Protein AF-A0A1R1PTG3-F1 (afdb_monomer)

Organism: Zancudomyces culisetae (NCBI:txid1213189)

Nearest PDB structures (foldseek):
  7mwb-assembly2_C  TM=1.810E-01  e=6.287E+00  Homo sapiens

Mean predicted aligned error: 8.33 Å

Sequence (318 aa):
MYKASQKVETVSDYIVRYVSSDTGDSSQWNLRDIFDKYKRISMNETIGMLVLRKIKNLDYETGLDMAFEYRWKNMLDKLLKMYVVIDRNTSTVVRKGTLFMDKDEYLDIDIGKLFSQDNESQIMKIDIKTSNSLYIRPLFRMGRASTYLIWAMHTISGGRDIEMLIDICNTKFEFPPEVCDSVGRDIRCIDDRFMICCMLVTARESCRLNSLELLKRVLGLEPNIYFPFQRLESVVDARGVPIDDGLSAFVWEYEYKARSDLLSYTLCAYFSICWDRKKLIEYLEDNYYSSKHMQIFFDISVFHKNESLSRNIFSKSS

pLDDT: mean 81.94, std 12.21, range [36.03, 97.75]

Solvent-accessible surface area (backbone atoms only — not comparable to full-atom values): 17999 Å² total; per-residue (Å²): 139,84,75,100,75,69,53,60,64,60,53,22,51,51,52,48,49,51,34,72,68,49,87,84,63,59,55,67,58,49,47,48,55,51,31,69,75,36,51,77,55,39,61,31,48,70,37,47,52,53,33,54,39,71,36,77,63,35,46,48,62,58,58,48,50,51,22,57,76,46,64,22,60,71,58,38,54,42,53,40,45,20,30,36,33,31,32,65,89,76,72,41,80,77,44,75,46,61,77,44,72,55,98,87,45,63,59,43,63,34,58,70,76,63,71,38,78,91,37,57,85,48,47,83,77,62,47,44,69,45,51,97,53,35,31,35,39,49,50,44,62,39,80,57,46,51,61,54,50,60,51,58,50,76,75,60,75,48,72,72,49,41,50,49,42,52,50,57,69,67,38,51,42,83,70,57,70,95,60,35,89,59,38,78,81,84,43,60,30,66,44,71,65,50,44,52,45,38,52,52,51,38,29,42,45,22,38,75,71,66,35,62,68,53,43,53,54,49,58,65,59,76,68,96,61,78,52,36,48,53,58,56,70,76,35,45,43,94,86,67,44,52,80,50,61,66,61,50,48,51,35,62,76,69,66,41,36,80,48,32,92,51,54,54,54,51,47,40,50,44,39,15,59,76,66,68,31,60,76,51,44,51,49,50,61,77,74,43,75,51,71,70,49,45,50,52,53,38,52,48,25,54,75,69,63,37,59,73,60,32,52,55,50,52,66,74,75,110

Radius of gyration: 22.29 Å; Cα contacts (8 Å, |Δi|>4): 407; chains: 1; bounding box: 59×58×60 Å

Structure (mmCIF, N/CA/C/O backbone):
data_AF-A0A1R1PTG3-F1
#
_entry.id   AF-A0A1R1PTG3-F1
#
loop_
_atom_site.group_PDB
_atom_site.id
_atom_site.type_symbol
_atom_site.label_atom_id
_atom_site.label_alt_id
_atom_site.label_comp_id
_atom_site.label_asym_id
_atom_site.label_entity_id
_atom_site.label_seq_id
_atom_site.pdbx_PDB_ins_code
_atom_site.Cartn_x
_atom_site.Cartn_y
_atom_site.Cartn_z
_atom_site.occupancy
_atom_site.B_iso_or_equiv
_atom_site.auth_seq_id
_atom_site.auth_comp_id
_atom_site.auth_asym_id
_atom_site.auth_atom_id
_atom_site.pdbx_PDB_model_num
ATOM 1 N N . MET A 1 1 ? -17.401 30.386 9.593 1.00 49.03 1 MET A N 1
ATOM 2 C CA . MET A 1 1 ? -16.475 29.913 10.647 1.00 49.03 1 MET A CA 1
ATOM 3 C C . MET A 1 1 ? -15.241 30.803 10.661 1.00 49.03 1 MET A C 1
ATOM 5 O O . MET A 1 1 ? -14.311 30.598 9.893 1.00 49.03 1 MET A O 1
ATOM 9 N N . TYR A 1 2 ? -15.315 31.879 11.445 1.00 36.03 2 TYR A N 1
ATOM 10 C CA . TYR A 1 2 ? -14.300 32.927 11.540 1.00 36.03 2 TYR A CA 1
ATOM 11 C C . TYR A 1 2 ? -13.216 32.520 12.554 1.00 36.03 2 TYR A C 1
ATOM 13 O O . TYR A 1 2 ? -13.539 32.165 13.680 1.00 36.03 2 TYR A O 1
ATOM 21 N N . LYS A 1 3 ? -11.952 32.646 12.127 1.00 40.06 3 LYS A N 1
ATOM 22 C CA . LYS A 1 3 ? -10.684 32.583 12.882 1.00 40.06 3 LYS A CA 1
ATOM 23 C C . LYS A 1 3 ? -10.267 31.248 13.528 1.00 40.06 3 LYS A C 1
ATOM 25 O O . LYS A 1 3 ? -10.854 30.727 14.468 1.00 40.06 3 LYS A O 1
ATOM 30 N N . ALA A 1 4 ? -9.118 30.789 13.039 1.00 40.78 4 ALA A N 1
ATOM 31 C CA . ALA A 1 4 ? -8.286 29.693 13.509 1.00 40.78 4 ALA A CA 1
ATOM 32 C C . ALA A 1 4 ? -7.664 29.949 14.903 1.00 40.78 4 ALA A C 1
ATOM 34 O O . ALA A 1 4 ? -6.450 30.064 15.030 1.00 40.78 4 ALA A O 1
ATOM 35 N N . SER A 1 5 ? -8.489 30.044 15.951 1.00 45.00 5 SER A N 1
ATOM 36 C CA . SER A 1 5 ? -8.024 30.045 17.352 1.00 45.00 5 SER A CA 1
ATOM 37 C C . SER A 1 5 ? -8.868 29.170 18.285 1.00 45.00 5 SER A C 1
ATOM 39 O O . SER A 1 5 ? -8.776 29.301 19.505 1.00 45.00 5 SER A O 1
ATOM 41 N N . GLN A 1 6 ? -9.729 28.308 17.745 1.00 58.19 6 GLN A N 1
ATOM 42 C CA . GLN A 1 6 ? -10.495 27.381 18.572 1.00 58.19 6 GLN A CA 1
ATOM 43 C C . GLN A 1 6 ? -9.585 26.224 18.987 1.00 58.19 6 GLN A C 1
ATOM 45 O O . GLN A 1 6 ? -8.954 25.594 18.138 1.00 58.19 6 GLN A O 1
ATOM 50 N N . LYS A 1 7 ? -9.489 25.980 20.300 1.00 78.38 7 LYS A N 1
ATOM 51 C CA . LYS A 1 7 ? -8.778 24.825 20.861 1.00 78.38 7 LYS A CA 1
ATOM 52 C C . LYS A 1 7 ? -9.262 23.552 20.158 1.00 78.38 7 LYS A C 1
ATOM 54 O O . LYS A 1 7 ? -10.456 23.421 19.889 1.00 78.38 7 LYS A O 1
ATOM 59 N N . VAL A 1 8 ? -8.344 22.624 19.881 1.00 80.25 8 VAL A N 1
ATOM 60 C CA . VAL A 1 8 ? -8.615 21.342 19.194 1.00 80.25 8 VAL A CA 1
ATOM 61 C C . VAL A 1 8 ? -9.816 20.619 19.828 1.00 80.25 8 VAL A C 1
ATOM 63 O O . VAL A 1 8 ? -10.698 20.138 19.122 1.00 80.25 8 VAL A O 1
ATOM 66 N N . GLU A 1 9 ? -9.916 20.658 21.158 1.00 80.94 9 GLU A N 1
ATOM 67 C CA . GLU A 1 9 ? -11.042 20.136 21.941 1.00 80.94 9 GLU A CA 1
ATOM 68 C C . GLU A 1 9 ? -12.383 20.763 21.545 1.00 80.94 9 GLU A C 1
ATOM 70 O O . GLU A 1 9 ? -13.319 20.040 21.223 1.00 80.94 9 GLU A O 1
ATOM 75 N N . THR A 1 10 ? -12.460 22.094 21.473 1.00 82.31 10 THR A N 1
ATOM 76 C CA . THR A 1 10 ? -13.680 22.829 21.105 1.00 82.31 10 THR A CA 1
ATOM 77 C C . THR A 1 10 ? -14.150 22.473 19.699 1.00 82.31 10 THR A C 1
ATOM 79 O O . THR A 1 10 ? -15.347 22.301 19.472 1.00 82.31 10 THR A O 1
ATOM 82 N N . VAL A 1 11 ? -13.212 22.335 18.758 1.00 81.56 11 VAL A N 1
ATOM 83 C CA . VAL A 1 11 ? -13.530 21.914 17.388 1.00 81.56 11 VAL A CA 1
ATOM 84 C C . VAL A 1 11 ? -14.050 20.478 17.386 1.00 81.56 11 VAL A C 1
ATOM 86 O O . VAL A 1 11 ? -15.091 20.212 16.794 1.00 81.56 11 VAL A O 1
ATOM 89 N N . SER A 1 12 ? -13.382 19.565 18.096 1.00 81.38 12 SER A N 1
ATOM 90 C CA . SER A 1 12 ? -13.823 18.169 18.182 1.00 81.38 12 SER A CA 1
ATOM 91 C C . SER A 1 12 ? -15.203 18.021 18.843 1.00 81.38 12 SER A C 1
ATOM 93 O O . SER A 1 12 ? -16.036 17.277 18.337 1.00 81.38 12 SER A O 1
ATOM 95 N N . ASP A 1 13 ? -15.491 18.772 19.914 1.00 83.94 13 ASP A N 1
ATOM 96 C CA . ASP A 1 13 ? -16.790 18.754 20.600 1.00 83.94 13 ASP A CA 1
ATOM 97 C C . ASP A 1 13 ? -17.917 19.252 19.701 1.00 83.94 13 ASP A C 1
ATOM 99 O O . ASP A 1 13 ? -19.011 18.689 19.707 1.00 83.94 13 ASP A O 1
ATOM 103 N N . TYR A 1 14 ? -17.655 20.301 18.920 1.00 83.75 14 TYR A N 1
ATOM 104 C CA . TYR A 1 14 ? -18.618 20.811 17.953 1.00 83.75 14 TYR A CA 1
ATOM 105 C C . TYR A 1 14 ? -18.961 19.753 16.899 1.00 83.75 14 TYR A C 1
ATOM 107 O O . TYR A 1 14 ? -20.139 19.514 16.639 1.00 83.75 14 TYR A O 1
ATOM 115 N N . ILE A 1 15 ? -17.945 19.094 16.333 1.00 83.50 15 ILE A N 1
ATOM 116 C CA . ILE A 1 15 ? -18.131 18.058 15.308 1.00 83.50 15 ILE A CA 1
ATOM 117 C C . ILE A 1 15 ? -18.930 16.884 15.875 1.00 83.50 15 ILE A C 1
ATOM 119 O O . ILE A 1 15 ? -19.925 16.478 15.284 1.00 83.50 15 ILE A O 1
ATOM 123 N N . VAL A 1 16 ? -18.553 16.383 17.054 1.00 82.62 16 VAL A N 1
ATOM 124 C CA . VAL A 1 16 ? -19.242 15.256 17.701 1.00 82.62 16 VAL A CA 1
ATOM 125 C C . VAL A 1 16 ? -20.696 15.600 18.010 1.00 82.62 16 VAL A C 1
ATOM 127 O O . VAL A 1 16 ? -21.583 14.783 17.761 1.00 82.62 16 VAL A O 1
ATOM 130 N N . ARG A 1 17 ? -20.967 16.812 18.515 1.00 82.31 17 ARG A N 1
ATOM 131 C CA . ARG A 1 17 ? -22.340 17.270 18.770 1.00 82.31 17 ARG A CA 1
ATOM 132 C C . ARG A 1 17 ? -23.160 17.340 17.492 1.00 82.31 17 ARG A C 1
ATOM 134 O O . ARG A 1 17 ? -24.277 16.846 17.505 1.00 82.31 17 ARG A O 1
ATOM 141 N N . TYR A 1 18 ? -22.606 17.906 16.420 1.00 80.19 18 TYR A N 1
ATOM 142 C CA . TYR A 1 18 ? -23.285 17.994 15.126 1.00 80.19 18 TYR A CA 1
ATOM 143 C C . TYR A 1 18 ? -23.679 16.605 14.617 1.00 80.19 18 TYR A C 1
ATOM 145 O O . TYR A 1 18 ? -24.846 16.359 14.332 1.00 80.19 18 TYR A O 1
ATOM 153 N N . VAL A 1 19 ? -22.718 15.678 14.606 1.00 78.00 19 VAL A N 1
ATOM 154 C CA . VAL A 1 19 ? -22.912 14.297 14.140 1.00 78.00 19 VAL A CA 1
ATOM 155 C C . VAL A 1 19 ? -23.924 13.542 15.002 1.00 78.00 19 VAL A C 1
ATOM 157 O O . VAL A 1 19 ? -24.677 12.730 14.481 1.00 78.00 19 VAL A O 1
ATOM 160 N N . SER A 1 20 ? -23.962 13.816 16.309 1.00 73.75 20 SER A N 1
ATOM 161 C CA . SER A 1 20 ? -24.910 13.185 17.240 1.00 73.75 20 SER A CA 1
ATOM 162 C C . SER A 1 20 ? -26.309 13.809 17.203 1.00 73.75 20 SER A C 1
ATOM 164 O O . SER A 1 20 ? -27.262 13.188 17.664 1.00 73.75 20 SER A O 1
ATOM 166 N N . SER A 1 21 ? -26.431 15.055 16.735 1.00 67.94 21 SER A N 1
ATOM 167 C CA . SER A 1 21 ? -27.699 15.795 16.682 1.00 67.94 21 SER A CA 1
ATOM 168 C C . SER A 1 21 ? -28.479 15.592 15.387 1.00 67.94 21 SER A C 1
ATOM 170 O O . SER A 1 21 ? -29.654 15.950 15.332 1.00 67.94 21 SER A O 1
ATOM 172 N N . ASP A 1 22 ? -27.834 15.052 14.357 1.00 61.88 22 ASP A N 1
ATOM 173 C CA . ASP A 1 22 ? -28.455 14.814 13.063 1.00 61.88 22 ASP A CA 1
ATOM 174 C C . ASP A 1 22 ? -29.128 13.434 13.044 1.00 61.88 22 ASP A C 1
ATOM 176 O O . ASP A 1 22 ? -28.496 12.406 13.288 1.00 61.88 22 ASP A O 1
ATOM 180 N N . THR A 1 23 ? -30.441 13.425 12.822 1.00 55.72 23 THR A N 1
ATOM 181 C CA . THR A 1 23 ? -31.292 12.228 12.878 1.00 55.72 23 THR A CA 1
ATOM 182 C C . THR A 1 23 ? -31.600 11.641 11.498 1.00 55.72 23 THR A C 1
ATOM 184 O O . THR A 1 23 ? -32.375 10.688 11.423 1.00 55.72 23 THR A O 1
ATOM 187 N N . GLY A 1 24 ? -31.083 12.233 10.413 1.00 50.50 24 GLY A N 1
ATOM 188 C CA . GLY A 1 24 ? -31.421 11.848 9.036 1.00 50.50 24 GLY A CA 1
ATOM 189 C C . GLY A 1 24 ? -30.465 10.832 8.408 1.00 50.50 24 GLY A C 1
ATOM 190 O O . GLY A 1 24 ? -30.918 9.831 7.854 1.00 50.50 24 GLY A O 1
ATOM 191 N N . ASP A 1 25 ? -29.159 11.070 8.535 1.00 57.09 25 ASP A N 1
ATOM 192 C CA . ASP A 1 25 ? -28.103 10.276 7.897 1.00 57.09 25 ASP A CA 1
ATOM 193 C C . ASP A 1 25 ? -27.286 9.461 8.910 1.00 57.09 25 ASP A C 1
ATOM 195 O O . ASP A 1 25 ? -27.243 9.761 10.106 1.00 57.09 25 ASP A O 1
ATOM 199 N N . SER A 1 26 ? -26.608 8.401 8.446 1.00 68.00 26 SER A N 1
ATOM 200 C CA . SER A 1 26 ? -25.694 7.657 9.323 1.00 68.00 26 SER A CA 1
ATOM 201 C C . SER A 1 26 ? -24.588 8.594 9.823 1.00 68.00 26 SER A C 1
ATOM 203 O O . SER A 1 26 ? -24.056 9.387 9.044 1.00 68.00 26 SER A O 1
ATOM 205 N N . SER A 1 27 ? -24.177 8.454 11.084 1.00 68.38 27 SER A N 1
ATOM 206 C CA . SER A 1 27 ? -23.123 9.272 11.708 1.00 68.38 27 SER A CA 1
ATOM 207 C C . SER A 1 27 ? -21.832 9.369 10.879 1.00 68.38 27 SER A C 1
ATOM 209 O O . SER A 1 27 ? -21.128 10.373 10.947 1.00 68.38 27 SER A O 1
ATOM 211 N N . GLN A 1 28 ? -21.545 8.359 10.057 1.00 71.75 28 GLN A N 1
ATOM 212 C CA . GLN A 1 28 ? -20.400 8.297 9.147 1.00 71.75 28 GLN A CA 1
ATOM 213 C C . GLN A 1 28 ? -20.495 9.311 7.997 1.00 71.75 28 GLN A C 1
ATOM 215 O O . GLN A 1 28 ? -19.524 10.011 7.715 1.00 71.75 28 GLN A O 1
ATOM 220 N N . TRP A 1 29 ? -21.668 9.431 7.371 1.00 75.25 29 TRP A N 1
ATOM 221 C CA . TRP A 1 29 ? -21.919 10.395 6.293 1.00 75.25 29 TRP A CA 1
ATOM 222 C C . TRP A 1 29 ? -21.810 11.828 6.816 1.00 75.25 29 TRP A C 1
ATOM 224 O O . TRP A 1 29 ? -21.066 12.631 6.262 1.00 75.25 29 TRP A O 1
ATOM 234 N N . ASN A 1 30 ? -22.412 12.104 7.975 1.00 78.44 30 ASN A N 1
ATOM 235 C CA . ASN A 1 30 ? -22.347 13.423 8.612 1.00 78.44 30 ASN A CA 1
ATOM 236 C C . ASN A 1 30 ? -20.918 13.841 8.986 1.00 78.44 30 ASN A C 1
ATOM 238 O O . ASN A 1 30 ? -20.564 15.022 8.924 1.00 78.44 30 ASN A O 1
ATOM 242 N N . LEU A 1 31 ? -20.079 12.878 9.381 1.00 82.44 31 LEU A N 1
ATOM 243 C CA . LEU A 1 31 ? -18.662 13.121 9.648 1.00 82.44 31 LEU A CA 1
ATOM 244 C C . LEU A 1 31 ? -17.896 13.495 8.383 1.00 82.44 31 LEU A C 1
ATOM 246 O O . LEU A 1 31 ? -17.148 14.476 8.408 1.00 82.44 31 LEU A O 1
ATOM 250 N N . ARG A 1 32 ? -18.084 12.736 7.297 1.00 84.19 32 ARG A N 1
ATOM 251 C CA . ARG A 1 32 ? -17.454 13.032 6.004 1.00 84.19 32 ARG A CA 1
ATOM 252 C C . ARG A 1 32 ? -17.879 14.400 5.490 1.00 84.19 32 ARG A C 1
ATOM 254 O O . ARG A 1 32 ? -17.020 15.224 5.199 1.00 84.19 32 ARG A O 1
ATOM 261 N N . ASP A 1 33 ? -19.172 14.703 5.527 1.00 82.56 33 ASP A N 1
ATOM 262 C CA . ASP A 1 33 ? -19.708 15.993 5.090 1.00 82.56 33 ASP A CA 1
ATOM 263 C C . ASP A 1 33 ? -19.065 17.177 5.826 1.00 82.56 33 ASP A C 1
ATOM 265 O O . ASP A 1 33 ? -18.696 18.187 5.216 1.00 82.56 33 ASP A O 1
ATOM 269 N N . ILE A 1 34 ? -18.877 17.064 7.146 1.00 84.00 34 ILE A N 1
ATOM 270 C CA . ILE A 1 34 ? -18.162 18.082 7.924 1.00 84.00 34 ILE A CA 1
ATOM 271 C C . ILE A 1 34 ? -16.709 18.200 7.478 1.00 84.00 34 ILE A C 1
ATOM 273 O O . ILE A 1 34 ? -16.211 19.318 7.297 1.00 84.00 34 ILE A O 1
ATOM 277 N N . PHE A 1 35 ? -15.998 17.080 7.381 1.00 86.06 35 PHE A N 1
ATOM 278 C CA . PHE A 1 35 ? -14.574 17.102 7.081 1.00 86.06 35 PHE A CA 1
ATOM 279 C C . PHE A 1 35 ? -14.305 17.612 5.661 1.00 86.06 35 PHE A C 1
ATOM 281 O O . PHE A 1 35 ? -13.426 18.463 5.480 1.00 86.06 35 PHE A O 1
ATOM 288 N N . ASP A 1 36 ? -15.141 17.241 4.698 1.00 83.19 36 ASP A N 1
ATOM 289 C CA . ASP A 1 36 ? -15.078 17.707 3.315 1.00 83.19 36 ASP A CA 1
ATOM 290 C C . ASP A 1 36 ? -15.374 19.203 3.205 1.00 83.19 36 ASP A C 1
ATOM 292 O O . ASP A 1 36 ? -14.661 19.947 2.514 1.00 83.19 36 ASP A O 1
ATOM 296 N N . LYS A 1 37 ? -16.370 19.684 3.960 1.00 84.31 37 LYS A N 1
ATOM 297 C CA . LYS A 1 37 ? -16.696 21.112 4.054 1.00 84.31 37 LYS A CA 1
ATOM 298 C C . LYS A 1 37 ? -15.571 21.923 4.697 1.00 84.31 37 LYS A C 1
ATOM 300 O O . LYS A 1 37 ? -15.361 23.084 4.335 1.00 84.31 37 LYS A O 1
ATOM 305 N N . TYR A 1 38 ? -14.820 21.332 5.628 1.00 83.25 38 TYR A N 1
ATOM 306 C CA . TYR A 1 38 ? -13.757 22.002 6.377 1.00 83.25 38 TYR A CA 1
ATOM 307 C C . TYR A 1 38 ? -12.395 21.321 6.214 1.00 83.25 38 TYR A C 1
ATOM 309 O O . TYR A 1 38 ? -11.770 20.905 7.191 1.00 83.25 38 TYR A O 1
ATOM 317 N N . LYS A 1 39 ? -11.858 21.332 4.986 1.00 79.88 39 LYS A N 1
ATOM 318 C CA . LYS A 1 39 ? -10.581 20.678 4.635 1.00 79.88 39 LYS A CA 1
ATOM 319 C C . LYS A 1 39 ? -9.421 20.931 5.607 1.00 79.88 39 LYS A C 1
ATOM 321 O O . LYS A 1 39 ? -8.712 20.000 5.969 1.00 79.88 39 LYS A O 1
ATOM 326 N N . ARG A 1 40 ? -9.235 22.166 6.095 1.00 78.00 40 ARG A N 1
ATOM 327 C CA . ARG A 1 40 ? -8.167 22.485 7.074 1.00 78.00 40 ARG A CA 1
ATOM 328 C C . ARG A 1 40 ? -8.304 21.723 8.395 1.00 78.00 40 ARG A C 1
ATOM 330 O O . ARG A 1 40 ? -7.295 21.436 9.025 1.00 78.00 40 ARG A O 1
ATOM 337 N N . ILE A 1 41 ? -9.536 21.449 8.816 1.00 78.56 41 ILE A N 1
ATOM 338 C CA . ILE A 1 41 ? -9.841 20.674 10.020 1.00 78.56 41 ILE A CA 1
ATOM 339 C C . ILE A 1 41 ? -9.630 19.190 9.731 1.00 78.56 41 ILE A C 1
ATOM 341 O O . ILE A 1 41 ? -8.970 18.523 10.517 1.00 78.56 41 ILE A O 1
ATOM 345 N N . SER A 1 42 ? -10.104 18.705 8.578 1.00 79.25 42 SER A N 1
ATO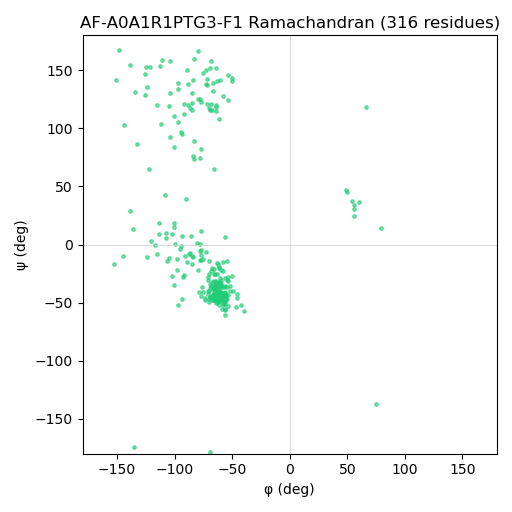M 346 C CA . SER A 1 42 ? -9.900 17.311 8.163 1.00 79.25 42 SER A CA 1
ATOM 347 C C . SER A 1 42 ? -8.421 16.938 8.032 1.00 79.25 42 SER A C 1
ATOM 349 O O . SER A 1 42 ? -8.028 15.850 8.411 1.00 79.25 42 SER A O 1
ATOM 351 N N . MET A 1 43 ? -7.557 17.859 7.596 1.00 81.94 43 MET A N 1
ATOM 352 C CA . MET A 1 43 ? -6.113 17.617 7.486 1.00 81.94 43 MET A CA 1
ATOM 353 C C . MET A 1 43 ? -5.377 17.675 8.835 1.00 81.94 43 MET A C 1
ATOM 355 O O . MET A 1 43 ? -4.170 17.447 8.884 1.00 81.94 43 MET A O 1
ATOM 359 N N . ASN A 1 44 ? -6.065 18.017 9.929 1.00 86.75 44 ASN A N 1
ATOM 360 C CA . ASN A 1 44 ? -5.487 18.021 11.264 1.00 86.75 44 ASN A CA 1
ATOM 361 C C . ASN A 1 44 ? -5.780 16.683 11.950 1.00 86.75 44 ASN A C 1
ATOM 363 O O . ASN A 1 44 ? -6.842 16.491 12.544 1.00 86.75 44 ASN A O 1
ATOM 367 N N . GLU A 1 45 ? -4.803 15.783 11.893 1.00 87.38 45 GLU A N 1
ATOM 368 C CA . GLU A 1 45 ? -4.885 14.451 12.492 1.00 87.38 45 GLU A CA 1
ATOM 369 C C . GLU A 1 45 ? -5.241 14.483 13.986 1.00 87.38 45 GLU A C 1
ATOM 371 O O . GLU A 1 45 ? -6.020 13.652 14.440 1.00 87.38 45 GLU A O 1
ATOM 376 N N . THR A 1 46 ? -4.761 15.465 14.758 1.00 87.25 46 THR A N 1
ATOM 377 C CA . THR A 1 46 ? -5.122 15.594 16.179 1.00 87.25 46 THR A CA 1
ATOM 378 C C . THR A 1 46 ? -6.623 15.821 16.357 1.00 87.25 46 THR A C 1
ATOM 380 O O . THR A 1 46 ? -7.236 15.205 17.228 1.00 87.25 46 THR A O 1
ATOM 383 N N . ILE A 1 47 ? -7.235 16.682 15.534 1.00 85.19 47 ILE A N 1
ATOM 384 C CA . ILE A 1 47 ? -8.689 16.898 15.576 1.00 85.19 47 ILE A CA 1
ATOM 385 C C . ILE A 1 47 ? -9.415 15.622 15.144 1.00 85.19 47 ILE A C 1
ATOM 387 O O . ILE A 1 47 ? -10.346 15.207 15.832 1.00 85.19 47 ILE A O 1
ATOM 391 N N . GLY A 1 48 ? -8.968 14.990 14.054 1.00 85.75 48 GLY A N 1
ATOM 392 C CA . GLY A 1 48 ? -9.516 13.726 13.558 1.00 85.75 48 GLY A CA 1
ATOM 393 C C . GLY A 1 48 ? -9.539 12.636 14.627 1.00 85.75 48 GLY A C 1
ATOM 394 O O . GLY A 1 48 ? -10.600 12.110 14.958 1.00 85.75 48 GLY A O 1
ATOM 395 N N . MET A 1 49 ? -8.392 12.382 15.259 1.00 83.69 49 MET A N 1
ATOM 396 C CA . MET A 1 49 ? -8.266 11.421 16.356 1.00 83.69 49 MET A CA 1
ATOM 397 C C . MET A 1 49 ? -9.197 11.749 17.528 1.00 83.69 49 MET A C 1
ATOM 399 O O . MET A 1 49 ? -9.849 10.847 18.050 1.00 83.69 49 MET A O 1
ATOM 403 N N . LEU A 1 50 ? -9.292 13.017 17.950 1.00 84.12 50 LEU A N 1
ATOM 404 C CA . LEU A 1 50 ? -10.184 13.403 19.051 1.00 84.12 50 LEU A CA 1
ATOM 405 C C . LEU A 1 50 ? -11.664 13.211 18.710 1.00 84.12 50 LEU A C 1
ATOM 407 O O . LEU A 1 50 ? -12.434 12.813 19.581 1.00 84.12 50 LEU A O 1
ATOM 411 N N . VAL A 1 51 ? -12.069 13.497 17.470 1.00 84.69 51 VAL A N 1
ATOM 412 C CA . VAL A 1 51 ? -13.443 13.259 17.006 1.00 84.69 51 VAL A CA 1
ATOM 413 C C . VAL A 1 51 ? -13.746 11.765 17.023 1.00 84.69 51 VAL A C 1
ATOM 415 O O . VAL A 1 51 ? -14.735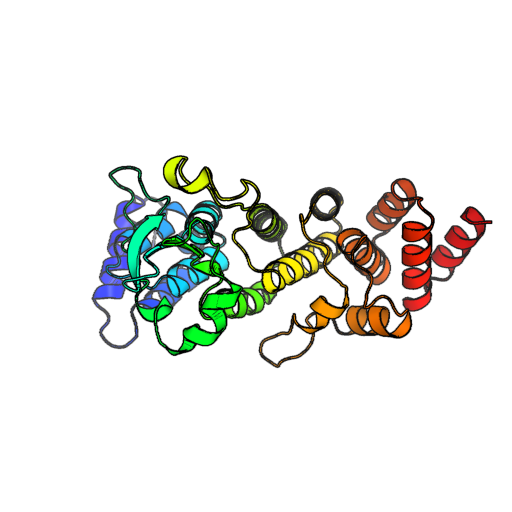 11.358 17.628 1.00 84.69 51 VAL A O 1
ATOM 418 N N . LEU A 1 52 ? -12.872 10.948 16.430 1.00 83.50 52 LEU A N 1
ATOM 419 C CA . LEU A 1 52 ? -13.071 9.501 16.350 1.00 83.50 52 LEU A CA 1
ATOM 420 C C . LEU A 1 52 ? -13.080 8.827 17.728 1.00 83.50 52 LEU A C 1
ATOM 422 O O . LEU A 1 52 ? -13.907 7.952 17.960 1.00 83.50 52 LEU A O 1
ATOM 426 N N . ARG A 1 53 ? -12.265 9.292 18.685 1.00 78.50 53 ARG A N 1
ATOM 427 C CA . ARG A 1 53 ? -12.305 8.830 20.091 1.00 78.50 53 ARG A CA 1
ATOM 428 C C . ARG A 1 53 ? -13.647 9.065 20.781 1.00 78.50 53 ARG A C 1
ATOM 430 O O . ARG A 1 53 ? -14.025 8.310 21.668 1.00 78.50 53 ARG A O 1
ATOM 437 N N . LYS A 1 54 ? -14.341 10.148 20.433 1.00 81.38 54 LYS A N 1
ATOM 438 C CA . LYS A 1 54 ? -15.593 10.552 21.090 1.00 81.38 54 LYS A CA 1
ATOM 439 C C . LYS A 1 54 ? -16.821 9.841 20.522 1.00 81.38 54 LYS A C 1
ATOM 441 O O . LYS A 1 54 ? -17.896 9.932 21.114 1.00 81.38 54 LYS A O 1
ATOM 446 N N . ILE A 1 55 ? -16.677 9.145 19.396 1.00 79.25 55 ILE A N 1
ATOM 447 C CA . ILE A 1 55 ? -17.743 8.356 18.785 1.00 79.25 55 ILE A CA 1
ATOM 448 C C . ILE A 1 55 ? -17.721 6.964 19.407 1.00 79.25 55 ILE A C 1
ATOM 450 O O . ILE A 1 55 ? -16.743 6.233 19.281 1.00 79.25 55 ILE A O 1
ATOM 454 N N . LYS A 1 56 ? -18.811 6.604 20.086 1.00 77.62 56 LYS A N 1
ATOM 455 C CA . LYS A 1 56 ? -18.976 5.268 20.664 1.00 77.62 56 LYS A CA 1
ATOM 456 C C . LYS A 1 56 ? -19.219 4.233 19.574 1.00 77.62 56 LYS A C 1
ATOM 458 O O . LYS A 1 56 ? -19.973 4.512 18.641 1.00 77.62 56 LYS A O 1
ATOM 463 N N . ASN A 1 57 ? -18.658 3.039 19.754 1.00 76.81 57 ASN A N 1
ATOM 464 C CA . ASN A 1 57 ? -18.766 1.916 18.822 1.00 76.81 57 ASN A CA 1
ATOM 465 C C . ASN A 1 57 ? -18.437 2.317 17.371 1.00 76.81 57 ASN A C 1
ATOM 467 O O . ASN A 1 57 ? -19.178 1.988 16.442 1.00 76.81 57 ASN A O 1
ATOM 471 N N . LEU A 1 58 ? -17.358 3.077 17.170 1.00 81.56 58 LEU A N 1
ATOM 472 C CA . LEU A 1 58 ? -16.918 3.462 15.834 1.00 81.56 58 LEU A CA 1
ATOM 473 C C . LEU A 1 58 ? -16.510 2.208 15.057 1.00 81.56 58 LEU A C 1
ATOM 475 O O . LEU A 1 58 ? -15.591 1.495 15.444 1.00 81.56 58 LEU A O 1
ATOM 479 N N . ASP A 1 59 ? -17.176 1.961 13.940 1.00 84.69 59 ASP A N 1
ATOM 480 C CA . ASP A 1 59 ? -16.863 0.851 13.046 1.00 84.69 59 ASP A CA 1
ATOM 481 C C . ASP A 1 59 ? -15.401 0.923 12.548 1.00 84.69 59 ASP A C 1
ATOM 483 O O . ASP A 1 59 ? -14.949 1.962 12.057 1.00 84.69 59 ASP A O 1
ATOM 487 N N . TYR A 1 60 ? -14.650 -0.178 12.694 1.00 86.56 60 TYR A N 1
ATOM 488 C CA . TYR A 1 60 ? -13.225 -0.241 12.334 1.00 86.56 60 TYR A CA 1
ATOM 489 C C . TYR A 1 60 ? -12.944 0.177 10.888 1.00 86.56 60 TYR A C 1
ATOM 491 O O . TYR A 1 60 ? -12.030 0.971 10.652 1.00 86.56 60 TYR A O 1
ATOM 499 N N . GLU A 1 61 ? -13.716 -0.344 9.926 1.00 87.06 61 GLU A N 1
ATOM 500 C CA . GLU A 1 61 ? -13.501 -0.058 8.503 1.00 87.06 61 GLU A CA 1
ATOM 501 C C . GLU A 1 61 ? -13.704 1.433 8.223 1.00 87.06 61 GLU A C 1
ATOM 503 O O . GLU A 1 61 ? -12.957 2.024 7.451 1.00 87.06 61 GLU A O 1
ATOM 508 N N . THR A 1 62 ? -14.642 2.062 8.932 1.00 86.12 62 THR A N 1
ATOM 509 C CA . THR A 1 62 ? -14.898 3.506 8.844 1.00 86.12 62 THR A CA 1
ATOM 510 C C . THR A 1 62 ? -13.732 4.329 9.382 1.00 86.12 62 THR A C 1
ATOM 512 O O . THR A 1 62 ? -13.282 5.267 8.728 1.00 86.12 62 THR A O 1
ATOM 515 N N . GLY A 1 63 ? -13.211 3.985 10.564 1.00 88.56 63 GLY A N 1
ATOM 516 C CA . GLY A 1 63 ? -12.057 4.687 11.130 1.00 88.56 63 GLY A CA 1
ATOM 517 C C . GLY A 1 63 ? -10.819 4.580 10.234 1.00 88.56 63 GLY A C 1
ATOM 518 O O . GLY A 1 63 ? -10.098 5.562 10.049 1.00 88.56 63 GLY A O 1
ATOM 519 N N . LEU A 1 64 ? -10.598 3.399 9.652 1.00 91.00 64 LEU A N 1
ATOM 520 C CA . LEU A 1 64 ? -9.501 3.129 8.725 1.00 91.00 64 LEU A CA 1
ATOM 521 C C . LEU A 1 64 ? -9.640 3.915 7.418 1.00 91.00 64 LEU A C 1
ATOM 523 O O . LEU A 1 64 ? -8.674 4.531 6.969 1.00 91.00 64 LEU A O 1
ATOM 527 N N . ASP A 1 65 ? -10.833 3.910 6.835 1.00 90.06 65 ASP A N 1
ATOM 528 C CA . ASP A 1 65 ? -11.147 4.635 5.611 1.00 90.06 65 ASP A CA 1
ATOM 529 C C . ASP A 1 65 ? -10.937 6.147 5.771 1.00 90.06 65 ASP A C 1
ATOM 531 O O . ASP A 1 65 ? -10.194 6.745 4.994 1.00 90.06 65 ASP A O 1
ATOM 535 N N . MET A 1 66 ? -11.443 6.746 6.854 1.00 89.25 66 MET A N 1
ATOM 536 C CA . MET A 1 66 ? -11.228 8.169 7.140 1.00 89.25 66 MET A CA 1
ATOM 537 C C . MET A 1 66 ? -9.750 8.504 7.370 1.00 89.25 66 MET A C 1
ATOM 539 O O . MET A 1 66 ? -9.254 9.517 6.871 1.00 89.25 66 MET A O 1
ATOM 543 N N . ALA A 1 67 ? -9.021 7.657 8.107 1.00 91.56 67 ALA A N 1
ATOM 544 C CA . ALA A 1 67 ? -7.592 7.862 8.331 1.00 91.56 67 ALA A CA 1
ATOM 545 C C . ALA A 1 67 ? -6.803 7.832 7.013 1.00 91.56 67 ALA A C 1
ATOM 547 O O . ALA A 1 67 ? -5.882 8.630 6.821 1.00 91.56 67 ALA A O 1
ATOM 548 N N . PHE A 1 68 ? -7.183 6.952 6.085 1.00 92.50 68 PHE A N 1
ATOM 549 C CA . PHE A 1 68 ? -6.585 6.889 4.759 1.00 92.50 68 PHE A CA 1
ATOM 550 C C . PHE A 1 68 ? -6.975 8.099 3.897 1.00 92.50 68 PHE A C 1
ATOM 552 O O . PHE A 1 68 ? -6.097 8.757 3.334 1.00 92.50 68 PHE A O 1
ATOM 559 N N . GLU A 1 69 ? -8.264 8.433 3.817 1.00 89.69 69 GLU A N 1
ATOM 560 C CA . GLU A 1 69 ? -8.811 9.544 3.028 1.00 89.69 69 GLU A CA 1
ATOM 561 C C . GLU A 1 69 ? -8.166 10.885 3.403 1.00 89.69 69 GLU A C 1
ATOM 563 O O . GLU A 1 69 ? -7.680 11.610 2.532 1.00 89.69 69 GLU A O 1
ATOM 568 N N . TYR A 1 70 ? -8.052 11.166 4.703 1.00 89.56 70 TYR A N 1
ATOM 569 C CA . TYR A 1 70 ? -7.495 12.420 5.215 1.00 89.56 70 TYR A CA 1
ATOM 570 C C . TYR A 1 70 ? -5.992 12.365 5.530 1.00 89.56 70 TYR A C 1
ATOM 572 O O . TYR A 1 70 ? -5.431 13.342 6.036 1.00 89.56 70 TYR A O 1
ATOM 580 N N . ARG A 1 71 ? -5.314 11.264 5.172 1.00 90.38 71 ARG A N 1
ATOM 581 C CA . ARG A 1 71 ? -3.854 11.076 5.295 1.00 90.38 71 ARG A CA 1
ATOM 582 C C . ARG A 1 71 ? -3.334 11.176 6.737 1.00 90.38 71 ARG A C 1
ATOM 584 O O . ARG A 1 71 ? -2.244 11.700 6.982 1.00 90.38 71 ARG A O 1
ATOM 591 N N . TRP A 1 72 ? -4.101 10.678 7.703 1.00 91.56 72 TRP A N 1
ATOM 592 C CA . TRP A 1 72 ? -3.728 10.623 9.119 1.00 91.56 72 TRP A CA 1
ATOM 593 C C . TRP A 1 72 ? -2.746 9.477 9.367 1.00 91.56 72 TRP A C 1
ATOM 595 O O . TRP A 1 72 ? -3.135 8.373 9.744 1.00 91.56 72 TRP A O 1
ATOM 605 N N . LYS A 1 73 ? -1.460 9.728 9.093 1.00 90.50 73 LYS A N 1
ATOM 606 C CA . LYS A 1 73 ? -0.408 8.700 9.080 1.00 90.50 73 LYS A CA 1
ATOM 607 C C . LYS A 1 73 ? -0.276 7.943 10.409 1.00 90.50 73 LYS A C 1
ATOM 609 O O . LYS A 1 73 ? -0.147 6.722 10.388 1.00 90.50 73 LYS A O 1
ATOM 614 N N . ASN A 1 74 ? -0.322 8.633 11.550 1.00 88.06 74 ASN A N 1
ATOM 615 C CA . ASN A 1 74 ? -0.159 7.999 12.863 1.00 88.06 74 ASN A CA 1
ATOM 616 C C . ASN A 1 74 ? -1.379 7.147 13.223 1.00 88.06 74 ASN A C 1
ATOM 618 O O . ASN A 1 74 ? -1.246 6.051 13.766 1.00 88.06 74 ASN A O 1
ATOM 622 N N . MET A 1 75 ? -2.577 7.639 12.912 1.00 88.94 75 MET A N 1
ATOM 623 C CA . MET A 1 75 ? -3.811 6.894 13.106 1.00 88.94 75 MET A CA 1
ATOM 624 C C . MET A 1 75 ? -3.858 5.669 12.197 1.00 88.94 75 MET A C 1
ATOM 626 O O . MET A 1 75 ? -4.218 4.589 12.658 1.00 88.94 75 MET A O 1
ATOM 630 N N . LEU A 1 76 ? -3.447 5.816 10.937 1.00 91.81 76 LEU A N 1
ATOM 631 C CA . LEU A 1 76 ? -3.382 4.719 9.984 1.00 91.81 76 LEU A CA 1
ATOM 632 C C . LEU A 1 76 ? -2.407 3.631 10.453 1.00 91.81 76 LEU A C 1
ATOM 634 O O . LEU A 1 76 ? -2.795 2.469 10.485 1.00 91.81 76 LEU A O 1
ATOM 638 N N . ASP A 1 77 ? -1.201 3.988 10.908 1.00 89.88 77 ASP A N 1
ATOM 639 C CA . ASP A 1 77 ? -0.247 3.025 11.484 1.00 89.88 77 ASP A CA 1
ATOM 640 C C . ASP A 1 77 ? -0.859 2.253 12.667 1.00 89.88 77 ASP A C 1
ATOM 642 O O . ASP A 1 77 ? -0.840 1.018 12.686 1.00 89.88 77 ASP A O 1
ATOM 646 N N . LYS A 1 78 ? -1.497 2.964 13.609 1.00 88.31 78 LYS A N 1
ATOM 647 C CA . LYS A 1 78 ? -2.168 2.344 14.763 1.00 88.31 78 LYS A CA 1
ATOM 648 C C . LYS A 1 78 ? -3.306 1.406 14.340 1.00 88.31 78 LYS A C 1
ATOM 650 O O . LYS A 1 78 ? -3.400 0.307 14.882 1.00 88.31 78 LYS A O 1
ATOM 655 N N . LEU A 1 79 ? -4.151 1.810 13.386 1.00 90.25 79 LEU A N 1
ATOM 656 C CA . LEU A 1 79 ? -5.290 1.019 12.893 1.00 90.25 79 LEU A CA 1
ATOM 657 C C . LEU A 1 79 ? -4.850 -0.210 12.084 1.00 90.25 79 LEU A C 1
ATOM 659 O O . LEU A 1 79 ? -5.456 -1.276 12.212 1.00 90.25 79 LEU A O 1
ATOM 663 N N . LEU A 1 80 ? -3.790 -0.091 11.281 1.00 91.81 80 LEU A N 1
ATOM 664 C CA . LEU A 1 80 ? -3.211 -1.202 10.520 1.00 91.81 80 LEU A CA 1
ATOM 665 C C . LEU A 1 80 ? -2.637 -2.280 11.438 1.00 91.81 80 LEU A C 1
ATOM 667 O O . LEU A 1 80 ? -2.787 -3.470 11.169 1.00 91.81 80 LEU A O 1
ATOM 671 N N . LYS A 1 81 ? -2.007 -1.866 12.539 1.00 90.19 81 LYS A N 1
ATOM 672 C CA . LYS A 1 81 ? -1.433 -2.762 13.548 1.00 90.19 81 LYS A CA 1
ATOM 673 C C . LYS A 1 81 ? -2.473 -3.372 14.494 1.00 90.19 81 LYS A C 1
ATOM 675 O O . LYS A 1 81 ? -2.089 -4.149 15.366 1.00 90.19 81 LYS A O 1
ATOM 680 N N . MET A 1 82 ? -3.768 -3.072 14.348 1.00 88.94 82 MET A N 1
ATOM 681 C CA . MET A 1 82 ? -4.797 -3.692 15.185 1.00 88.94 82 MET A CA 1
ATOM 682 C C . MET A 1 82 ? -5.016 -5.166 14.833 1.00 88.94 82 MET A C 1
ATOM 684 O O . MET A 1 82 ? -5.138 -5.559 13.670 1.00 88.94 82 MET A O 1
ATOM 688 N N . TYR A 1 83 ? -5.142 -5.986 15.871 1.00 87.50 83 TYR A N 1
ATOM 689 C CA . TYR A 1 83 ? -5.459 -7.407 15.757 1.00 87.50 83 TYR A CA 1
ATOM 690 C C . TYR A 1 83 ? -6.271 -7.879 16.962 1.00 87.50 83 TYR A C 1
ATOM 692 O O . TYR A 1 83 ? -6.353 -7.208 17.994 1.00 87.50 83 TYR A O 1
ATOM 700 N N . VAL A 1 84 ? -6.840 -9.075 16.864 1.00 87.62 84 VAL A N 1
ATOM 701 C CA . VAL A 1 84 ? -7.366 -9.801 18.025 1.00 87.62 84 VAL A CA 1
ATOM 702 C C . VAL A 1 84 ? -6.689 -11.152 18.171 1.00 87.62 84 VAL A C 1
ATOM 704 O O . VAL A 1 84 ? -6.241 -11.739 17.191 1.00 87.62 84 VAL A O 1
ATOM 707 N N . VAL A 1 85 ? -6.629 -11.650 19.400 1.00 85.44 85 VAL A N 1
ATOM 708 C CA . VAL A 1 85 ? -6.242 -13.028 19.700 1.00 85.44 85 VAL A CA 1
ATOM 709 C C . VAL A 1 85 ? -7.509 -13.791 20.042 1.00 85.44 85 VAL A C 1
ATOM 711 O O . VAL A 1 85 ? -8.309 -13.325 20.858 1.00 85.44 85 VAL A O 1
ATOM 714 N N . ILE A 1 86 ? -7.693 -14.943 19.408 1.00 84.75 86 ILE A N 1
ATOM 715 C CA . ILE A 1 86 ? -8.907 -15.748 19.518 1.00 84.75 86 ILE A CA 1
ATOM 716 C C . ILE A 1 86 ? -8.536 -17.150 19.982 1.00 84.75 86 ILE A C 1
ATOM 718 O O . ILE A 1 86 ? -7.571 -17.742 19.492 1.00 84.75 86 ILE A O 1
ATOM 722 N N . ASP A 1 87 ? -9.313 -17.666 20.931 1.00 83.25 87 ASP A N 1
ATOM 723 C CA . ASP A 1 87 ? -9.258 -19.068 21.322 1.00 83.25 87 ASP A CA 1
ATOM 724 C C . ASP A 1 87 ? -9.986 -19.917 20.283 1.00 83.25 87 ASP A C 1
ATOM 726 O O . ASP A 1 87 ? -11.158 -19.709 19.981 1.00 83.25 87 ASP A O 1
ATOM 730 N N . ARG A 1 88 ? -9.266 -20.875 19.708 1.00 81.19 88 ARG A N 1
ATOM 731 C CA . ARG A 1 88 ? -9.750 -21.753 18.649 1.00 81.19 88 ARG A CA 1
ATOM 732 C C . ARG A 1 88 ? -10.838 -22.710 19.127 1.00 81.19 88 ARG A C 1
ATOM 734 O O . ARG A 1 88 ? -11.696 -23.079 18.334 1.00 81.19 88 ARG A O 1
ATOM 741 N N . ASN A 1 89 ? -10.790 -23.137 20.384 1.00 81.81 89 ASN A N 1
ATOM 742 C CA . ASN A 1 89 ? -11.725 -24.113 20.933 1.00 81.81 89 ASN A CA 1
ATOM 743 C C . ASN A 1 89 ? -13.085 -23.476 21.217 1.00 81.81 89 ASN A C 1
ATOM 745 O O . ASN A 1 89 ? -14.115 -24.117 21.030 1.00 81.81 89 ASN A O 1
ATOM 749 N N . THR A 1 90 ? -13.093 -22.219 21.659 1.00 82.44 90 THR A N 1
ATOM 750 C CA . THR A 1 90 ? -14.320 -21.497 22.032 1.00 82.44 90 THR A CA 1
ATOM 751 C C . THR A 1 90 ? -14.751 -20.461 20.996 1.00 82.44 90 THR A C 1
ATOM 753 O O . THR A 1 90 ? -15.856 -19.935 21.086 1.00 82.44 90 THR A O 1
ATOM 756 N N . SER A 1 91 ? -13.895 -20.147 20.019 1.00 76.62 91 SER A N 1
ATOM 757 C CA . SER A 1 91 ? -14.060 -19.034 19.071 1.00 76.62 91 SER A CA 1
ATOM 758 C C . SER A 1 91 ? -14.239 -17.666 19.747 1.00 76.62 91 SER A C 1
ATOM 760 O O . SER A 1 91 ? -14.812 -16.746 19.167 1.00 76.62 91 SER A O 1
ATOM 762 N N . THR A 1 92 ? -13.746 -17.502 20.981 1.00 82.56 92 THR A N 1
ATOM 763 C CA . THR A 1 92 ? -13.889 -16.253 21.744 1.00 82.56 92 THR A CA 1
ATOM 764 C C . THR A 1 92 ? -12.651 -15.374 21.633 1.00 82.56 92 THR A C 1
ATOM 766 O O . THR A 1 92 ? -11.524 -15.861 21.744 1.00 82.56 92 THR A O 1
ATOM 769 N N . VAL A 1 93 ? -12.849 -14.061 21.494 1.00 82.88 93 VAL A N 1
ATOM 770 C CA . VAL A 1 93 ? -11.762 -13.075 21.572 1.00 82.88 93 VAL A CA 1
ATOM 771 C C . VAL A 1 93 ? -11.226 -13.024 23.002 1.00 82.88 93 VAL A C 1
ATOM 773 O O . VAL A 1 93 ? -11.939 -12.621 23.918 1.00 82.88 93 VAL A O 1
ATOM 776 N N . VAL A 1 94 ? -9.961 -13.400 23.184 1.00 83.75 94 VAL A N 1
ATOM 777 C CA . VAL A 1 94 ? -9.283 -13.396 24.492 1.00 83.75 94 VAL A CA 1
ATOM 778 C C . VAL A 1 94 ? -8.427 -12.149 24.711 1.00 83.75 94 VAL A C 1
ATOM 780 O O . VAL A 1 94 ? -8.154 -11.777 25.849 1.00 83.75 94 VAL A O 1
ATOM 783 N N . ARG A 1 95 ? -8.009 -11.470 23.633 1.00 83.25 95 ARG A N 1
ATOM 784 C CA . ARG A 1 95 ? -7.245 -10.213 23.699 1.00 83.25 95 ARG A CA 1
ATOM 785 C C . ARG A 1 95 ? -7.528 -9.345 22.479 1.00 83.25 95 ARG A C 1
ATOM 787 O O . ARG A 1 95 ? -7.598 -9.854 21.362 1.00 83.25 95 ARG A O 1
ATOM 794 N N . LYS A 1 96 ? -7.614 -8.029 22.680 1.00 83.19 96 LYS A N 1
ATOM 795 C CA . LYS A 1 96 ? -7.577 -7.033 21.602 1.00 83.19 96 LYS A CA 1
ATOM 796 C C . LYS A 1 96 ? -6.210 -6.349 21.615 1.00 83.19 96 LYS A C 1
ATOM 798 O O . LYS A 1 96 ? -5.821 -5.762 22.621 1.00 83.19 96 LYS A O 1
ATOM 803 N N . GLY A 1 97 ? -5.467 -6.470 20.523 1.00 77.56 97 GLY A N 1
ATOM 804 C CA . GLY A 1 97 ? -4.235 -5.730 20.282 1.00 77.56 97 GLY A CA 1
ATOM 805 C C . GLY A 1 97 ? -4.578 -4.355 19.731 1.00 77.56 97 GLY A C 1
ATOM 806 O O . GLY A 1 97 ? -4.713 -4.192 18.523 1.00 77.56 97 GLY A O 1
ATOM 807 N N . THR A 1 98 ? -4.770 -3.381 20.616 1.00 70.44 98 THR A N 1
ATOM 808 C CA . THR A 1 98 ? -5.056 -1.990 20.245 1.00 70.44 98 THR A CA 1
ATOM 809 C C . THR A 1 98 ? -3.898 -1.113 20.707 1.00 70.44 98 THR A C 1
ATOM 811 O O . THR A 1 98 ? -3.639 -1.058 21.904 1.00 70.44 98 THR A O 1
ATOM 814 N N . LEU A 1 99 ? -3.212 -0.406 19.804 1.00 59.19 99 LEU A N 1
ATOM 815 C CA . LEU A 1 99 ? -2.077 0.474 20.153 1.00 59.19 99 LEU A CA 1
ATOM 816 C C . LEU A 1 99 ? -2.490 1.823 20.773 1.00 59.19 99 LEU A C 1
ATOM 818 O O . LEU A 1 99 ? -1.675 2.724 20.937 1.00 59.19 99 LEU A O 1
ATOM 822 N N . PHE A 1 100 ? -3.756 1.974 21.146 1.00 57.50 100 PHE A N 1
ATOM 823 C CA . PHE A 1 100 ? -4.318 3.180 21.752 1.00 57.50 100 PHE A CA 1
ATOM 824 C C . PHE A 1 100 ? -4.217 3.168 23.294 1.00 57.50 100 PHE A C 1
ATOM 826 O O . PHE A 1 100 ? -5.170 3.522 23.981 1.00 57.50 100 PHE A O 1
ATOM 833 N N . MET A 1 101 ? -3.096 2.677 23.844 1.00 40.97 101 MET A N 1
ATOM 834 C CA . MET A 1 101 ? -2.943 2.322 25.270 1.00 40.97 101 MET A CA 1
ATOM 835 C C . MET A 1 101 ? -2.208 3.348 26.146 1.00 40.97 101 MET A C 1
ATOM 837 O O . MET A 1 101 ? -1.817 3.016 27.265 1.00 40.97 101 MET A O 1
ATOM 841 N N . ASP A 1 102 ? -2.083 4.600 25.716 1.00 44.03 102 ASP A N 1
ATOM 842 C CA . ASP A 1 102 ? -1.934 5.670 26.704 1.00 44.03 102 ASP A CA 1
ATOM 843 C C . ASP A 1 102 ? -3.300 5.880 27.377 1.00 44.03 102 ASP A C 1
ATOM 845 O O . ASP A 1 102 ? -4.338 5.812 26.719 1.00 44.03 102 ASP A O 1
ATOM 849 N N . LYS A 1 103 ? -3.322 6.071 28.704 1.00 42.25 103 LYS A N 1
ATOM 850 C CA . LYS A 1 103 ? -4.536 6.020 29.554 1.00 42.25 103 LYS A CA 1
ATOM 851 C C . LYS A 1 103 ? -5.688 6.949 29.120 1.00 42.25 103 LYS A C 1
ATOM 853 O O . LYS A 1 103 ? -6.814 6.728 29.554 1.00 42.25 103 LYS A O 1
ATOM 858 N N . ASP A 1 104 ? -5.419 7.903 28.230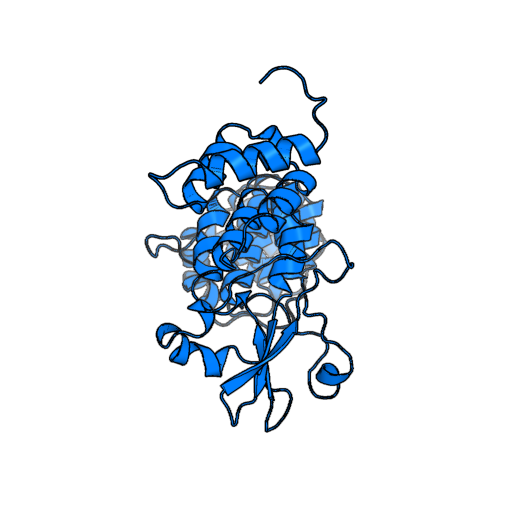 1.00 48.50 104 ASP A N 1
ATOM 859 C CA . ASP A 1 104 ? -6.365 8.888 27.692 1.00 48.50 104 ASP A CA 1
ATOM 860 C C . ASP A 1 104 ? -6.653 8.712 26.175 1.00 48.50 104 ASP A C 1
ATOM 862 O O . ASP A 1 104 ? -7.272 9.572 25.541 1.00 48.50 104 ASP A O 1
ATOM 866 N N . GLU A 1 105 ? -6.198 7.615 25.551 1.00 54.75 105 GLU A N 1
ATOM 867 C CA . GLU A 1 105 ? -6.280 7.387 24.099 1.00 54.75 105 GLU A CA 1
ATOM 868 C C . GLU A 1 105 ? -7.307 6.344 23.642 1.00 54.75 105 GLU A C 1
ATOM 870 O O . GLU A 1 105 ? -7.326 6.024 22.459 1.00 54.75 105 GLU A O 1
ATOM 875 N N . TYR A 1 106 ? -8.192 5.840 24.505 1.00 60.88 106 TYR A N 1
ATOM 876 C CA . TYR A 1 106 ? -9.076 4.727 24.139 1.00 60.88 106 TYR A CA 1
ATOM 877 C C . TYR A 1 106 ? -10.017 5.073 22.965 1.00 60.88 106 TYR A C 1
ATOM 879 O O . TYR A 1 106 ? -10.963 5.847 23.110 1.00 60.88 106 TYR A O 1
ATOM 887 N N . LEU A 1 107 ? -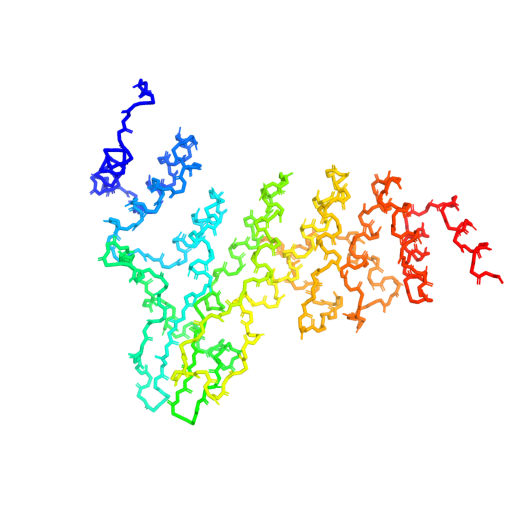9.757 4.487 21.793 1.00 66.75 107 LEU A N 1
ATOM 888 C CA . LEU A 1 107 ? -10.683 4.471 20.663 1.00 66.75 107 LEU A CA 1
ATOM 889 C C . LEU A 1 107 ? -11.656 3.305 20.850 1.00 66.75 107 LEU A C 1
ATOM 891 O O . LEU A 1 107 ? -11.253 2.140 20.849 1.00 66.75 107 LEU A O 1
ATOM 895 N N . ASP A 1 108 ? -12.936 3.632 21.014 1.00 71.19 108 ASP A N 1
ATOM 896 C CA . ASP A 1 108 ? -14.021 2.662 21.155 1.00 71.19 108 ASP A CA 1
ATOM 897 C C . ASP A 1 108 ? -14.405 2.085 19.785 1.00 71.19 108 ASP A C 1
ATOM 899 O O . ASP A 1 108 ? -15.398 2.480 19.175 1.00 71.19 108 ASP A O 1
ATOM 903 N N . ILE A 1 109 ? -13.548 1.200 19.266 1.00 76.19 109 ILE A N 1
ATOM 904 C CA . ILE A 1 109 ? -13.722 0.579 17.952 1.00 76.19 109 ILE A CA 1
ATOM 905 C C . ILE A 1 109 ? -14.628 -0.651 18.045 1.00 76.19 109 ILE A C 1
ATOM 907 O O . ILE A 1 109 ? -14.296 -1.641 18.713 1.00 76.19 109 ILE A O 1
ATOM 911 N N . ASP A 1 110 ? -15.722 -0.619 17.288 1.00 79.19 110 ASP A N 1
ATOM 912 C CA . ASP A 1 110 ? -16.537 -1.791 17.009 1.00 79.19 110 ASP A CA 1
ATOM 913 C C . ASP A 1 110 ? -15.898 -2.637 15.901 1.00 79.19 110 ASP A C 1
ATOM 915 O O . ASP A 1 110 ? -15.592 -2.179 14.798 1.00 79.19 110 ASP A O 1
ATOM 919 N N . ILE A 1 111 ? -15.698 -3.909 16.230 1.00 77.88 111 ILE A N 1
ATOM 920 C CA . ILE A 1 111 ? -15.122 -4.937 15.362 1.00 77.88 111 ILE A CA 1
ATOM 921 C C . ILE A 1 111 ? -16.096 -6.100 15.147 1.00 77.88 111 ILE A C 1
ATOM 923 O O . ILE A 1 111 ? -15.732 -7.080 14.502 1.00 77.88 111 ILE A O 1
ATOM 927 N N . GLY A 1 112 ? -17.321 -6.030 15.685 1.00 74.38 112 GLY A N 1
ATOM 928 C CA . GLY A 1 112 ? -18.285 -7.132 15.689 1.00 74.38 112 GLY A CA 1
ATOM 929 C C . GLY A 1 112 ? -18.597 -7.660 14.290 1.00 74.38 112 GLY A C 1
ATOM 930 O O . GLY A 1 112 ? -18.596 -8.872 14.071 1.00 74.38 112 GLY A O 1
ATOM 931 N N . LYS A 1 113 ? -18.749 -6.760 13.309 1.00 73.69 113 LYS A N 1
ATOM 932 C CA . LYS A 1 113 ? -18.999 -7.125 11.904 1.00 73.69 113 LYS A CA 1
ATOM 933 C C . LYS A 1 113 ? -17.881 -7.967 11.284 1.00 73.69 113 LYS A C 1
ATOM 935 O O . LYS A 1 113 ? -18.160 -8.795 10.417 1.00 73.69 113 LYS A O 1
ATOM 940 N N . LEU A 1 114 ? -16.637 -7.814 11.748 1.00 69.88 114 LEU A N 1
ATOM 941 C CA . LEU A 1 114 ? -15.484 -8.559 11.227 1.00 69.88 114 LEU A CA 1
ATOM 942 C C . LEU A 1 114 ? -15.526 -10.052 11.600 1.00 69.88 114 LEU A C 1
ATOM 944 O O . LEU A 1 114 ? -14.817 -10.849 10.986 1.00 69.88 114 LEU A O 1
ATOM 948 N N . PHE A 1 115 ? -16.382 -10.449 12.548 1.00 69.44 115 PHE A N 1
ATOM 949 C CA . PHE A 1 115 ? -16.590 -11.844 12.964 1.00 69.44 115 PHE A CA 1
ATOM 950 C C . PHE A 1 115 ? -17.866 -12.476 12.393 1.00 69.44 115 PHE A C 1
ATOM 952 O O . PHE A 1 115 ? -18.244 -13.563 12.821 1.00 69.44 115 PHE A O 1
ATOM 959 N N . SER A 1 116 ? -18.545 -11.810 11.456 1.00 66.06 116 SER A N 1
ATOM 960 C CA . SER A 1 116 ? -19.738 -12.354 10.797 1.00 66.06 116 SER A CA 1
ATOM 961 C C . SER A 1 116 ? -19.415 -13.553 9.889 1.00 66.06 116 SER A C 1
ATOM 963 O O . SER A 1 116 ? -18.279 -13.716 9.431 1.00 66.06 116 SER A O 1
ATOM 965 N N . GLN A 1 117 ? -20.429 -14.387 9.620 1.00 58.81 117 GLN A N 1
ATOM 966 C CA . GLN A 1 117 ? -20.310 -15.606 8.799 1.00 58.81 117 GLN A CA 1
ATOM 967 C C . GLN A 1 117 ? -19.751 -15.335 7.394 1.00 58.81 117 GLN A C 1
ATOM 969 O O . GLN A 1 117 ? -19.044 -16.171 6.835 1.00 58.81 117 GLN A O 1
ATOM 974 N N . ASP A 1 118 ? -19.980 -14.134 6.858 1.00 60.22 118 ASP A N 1
ATOM 975 C CA . ASP A 1 118 ? -19.488 -13.706 5.544 1.00 60.22 118 ASP A CA 1
ATOM 976 C C . ASP A 1 118 ? -17.955 -13.783 5.419 1.00 60.22 118 ASP A C 1
ATOM 978 O O . ASP A 1 118 ? -17.417 -13.929 4.318 1.00 60.22 118 ASP A O 1
ATOM 982 N N . ASN A 1 119 ? -17.239 -13.746 6.546 1.00 58.62 119 ASN A N 1
ATOM 983 C CA . ASN A 1 119 ? -15.784 -13.804 6.578 1.00 58.62 119 ASN A CA 1
ATOM 984 C C . ASN A 1 119 ? -15.216 -15.218 6.797 1.00 58.62 119 ASN A C 1
ATOM 986 O O . ASN A 1 119 ? -13.997 -15.382 6.737 1.00 58.62 119 ASN A O 1
ATOM 990 N N . GLU A 1 120 ? -16.042 -16.253 7.009 1.00 61.31 120 GLU A N 1
ATOM 991 C CA . GLU A 1 120 ? -15.582 -17.615 7.348 1.00 61.31 120 GLU A CA 1
ATOM 992 C C . GLU A 1 120 ? -14.608 -18.210 6.322 1.00 61.31 120 GLU A C 1
ATOM 994 O O . GLU A 1 120 ? -13.632 -18.868 6.682 1.00 61.31 120 GLU A O 1
ATOM 999 N N . SER A 1 121 ? -14.812 -17.919 5.036 1.00 58.88 121 SER A N 1
ATOM 1000 C CA . SER A 1 121 ? -13.924 -18.384 3.960 1.00 58.88 121 SER A CA 1
ATOM 1001 C C . SER A 1 121 ? -12.530 -17.738 3.985 1.00 58.88 121 SER A C 1
ATOM 1003 O O . SER A 1 121 ? -11.571 -18.296 3.441 1.00 58.88 121 SER A O 1
ATOM 1005 N N . GLN A 1 122 ? -12.403 -16.566 4.612 1.00 61.50 122 GLN A N 1
ATOM 1006 C CA . GLN A 1 122 ? -11.158 -15.810 4.705 1.00 61.50 122 GLN A CA 1
ATOM 1007 C C . GLN A 1 122 ? -10.361 -16.156 5.975 1.00 61.50 122 GLN A C 1
ATOM 1009 O O . GLN A 1 122 ? -9.130 -16.096 5.960 1.00 61.50 122 GLN A O 1
ATOM 1014 N N . ILE A 1 123 ? -11.052 -16.601 7.034 1.00 65.25 123 ILE A N 1
ATOM 1015 C CA . ILE A 1 123 ? -10.497 -16.973 8.349 1.00 65.25 123 ILE A CA 1
ATOM 1016 C C . ILE A 1 123 ? -9.261 -17.872 8.218 1.00 65.25 123 ILE A C 1
ATOM 1018 O O . ILE A 1 123 ? -8.185 -17.523 8.698 1.00 65.25 123 ILE A O 1
ATOM 1022 N N . MET A 1 124 ? -9.366 -18.988 7.486 1.00 62.28 124 MET A N 1
ATOM 102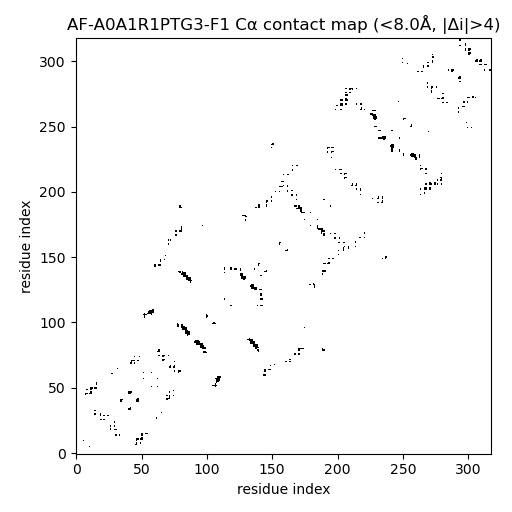3 C CA . MET A 1 124 ? -8.255 -19.945 7.359 1.00 62.28 124 MET A CA 1
ATOM 1024 C C . MET A 1 124 ? -7.044 -19.408 6.581 1.00 62.28 124 MET A C 1
ATOM 1026 O O . MET A 1 124 ? -5.958 -19.970 6.696 1.00 62.28 124 MET A O 1
ATOM 1030 N N . LYS A 1 125 ? -7.219 -18.361 5.766 1.00 70.12 125 LYS A N 1
ATOM 1031 C CA . LYS A 1 125 ? -6.146 -17.780 4.941 1.00 70.12 125 LYS A CA 1
ATOM 1032 C C . LYS A 1 125 ? -5.419 -16.632 5.639 1.00 70.12 125 LYS A C 1
ATOM 1034 O O . LYS A 1 125 ? -4.268 -16.364 5.310 1.00 70.12 125 LYS A O 1
ATOM 1039 N N . ILE A 1 126 ? -6.104 -15.932 6.539 1.00 78.44 126 ILE A N 1
ATOM 1040 C CA . ILE A 1 126 ? -5.632 -14.677 7.134 1.00 78.44 126 ILE A CA 1
ATOM 1041 C C . ILE A 1 126 ? -5.057 -14.887 8.530 1.00 78.44 126 ILE A C 1
ATOM 1043 O O . ILE A 1 126 ? -4.118 -14.181 8.911 1.00 78.44 126 ILE A O 1
ATOM 1047 N N . ASP A 1 127 ? -5.632 -15.819 9.289 1.00 83.44 127 ASP A N 1
ATOM 1048 C CA . ASP A 1 127 ? -5.281 -16.008 10.687 1.00 83.44 127 ASP A CA 1
ATOM 1049 C C . ASP A 1 127 ? -3.844 -16.524 10.831 1.00 83.44 127 ASP A C 1
ATOM 1051 O O . ASP A 1 127 ? -3.410 -17.481 10.187 1.00 83.44 127 ASP A O 1
ATOM 1055 N N . ILE A 1 128 ? -3.096 -15.881 11.721 1.00 84.12 128 ILE A N 1
ATOM 1056 C CA . ILE A 1 128 ? -1.721 -16.241 12.041 1.00 84.12 128 ILE A CA 1
ATOM 1057 C C . ILE A 1 128 ? -1.774 -17.207 13.217 1.00 84.12 128 ILE A C 1
ATOM 1059 O O . ILE A 1 128 ? -2.143 -16.836 14.335 1.00 84.12 128 ILE A O 1
ATOM 1063 N N . LYS A 1 129 ? -1.406 -18.463 12.974 1.00 80.62 129 LYS A N 1
ATOM 1064 C CA . LYS A 1 129 ? -1.348 -19.475 14.028 1.00 80.62 129 LYS A CA 1
ATOM 1065 C C . LYS A 1 129 ? -0.209 -19.147 15.000 1.00 80.62 129 LYS A C 1
ATOM 1067 O O . LYS A 1 129 ? 0.944 -19.105 14.585 1.00 80.62 129 LYS A O 1
ATOM 1072 N N . THR A 1 130 ? -0.536 -18.963 16.279 1.00 77.06 130 THR A N 1
ATOM 1073 C CA . THR A 1 130 ? 0.451 -18.830 17.365 1.00 77.06 130 THR A CA 1
ATOM 1074 C C . THR A 1 130 ? 0.641 -20.175 18.059 1.00 77.06 130 THR A C 1
ATOM 1076 O O . THR A 1 130 ? 1.739 -20.707 18.145 1.00 77.06 130 THR A O 1
ATOM 1079 N N . SER A 1 131 ? -0.445 -20.811 18.491 1.00 74.81 131 SER A N 1
ATOM 1080 C CA . SER A 1 131 ? -0.396 -22.100 19.180 1.00 74.81 131 SER A CA 1
ATOM 1081 C C . SER A 1 131 ? -1.464 -23.052 18.641 1.00 74.81 131 SER A C 1
ATOM 1083 O O . SER A 1 131 ? -2.139 -22.784 17.647 1.00 74.81 131 SER A O 1
ATOM 1085 N N . ASN A 1 132 ? -1.611 -24.225 19.259 1.00 74.75 132 ASN A N 1
ATOM 1086 C CA . ASN A 1 132 ? -2.682 -25.150 18.886 1.00 74.75 132 ASN A CA 1
ATOM 1087 C C . ASN A 1 132 ? -4.071 -24.643 19.294 1.00 74.75 132 ASN A C 1
ATOM 1089 O O . ASN A 1 132 ? -5.049 -25.001 18.638 1.00 74.75 132 ASN A O 1
ATOM 1093 N N . SER A 1 133 ? -4.142 -23.799 20.325 1.00 80.19 133 SER A N 1
ATOM 1094 C CA . SER A 1 133 ? -5.382 -23.252 20.875 1.00 80.19 133 SER A CA 1
ATOM 1095 C C . SER A 1 133 ? -5.607 -21.780 20.543 1.00 80.19 133 SER A C 1
ATOM 1097 O O . SER A 1 133 ? -6.721 -21.312 20.721 1.00 80.19 133 SER A O 1
ATOM 1099 N N . LEU A 1 134 ? -4.598 -21.047 20.065 1.00 82.62 134 LEU A N 1
ATOM 1100 C CA . LEU A 1 134 ? -4.700 -19.613 19.799 1.00 82.62 134 LEU A CA 1
ATOM 1101 C C . LEU A 1 134 ? -4.295 -19.274 18.367 1.00 82.62 134 LEU A C 1
ATOM 1103 O O . LEU A 1 134 ? -3.376 -19.864 17.791 1.00 82.62 134 LEU A O 1
ATOM 1107 N N . TYR A 1 135 ? -4.958 -18.264 17.820 1.00 85.06 135 TYR A N 1
ATOM 1108 C CA . TYR A 1 135 ? -4.531 -17.598 16.600 1.00 85.06 135 TYR A CA 1
ATOM 1109 C C . TYR A 1 135 ? -4.725 -16.087 16.720 1.00 85.06 135 TYR 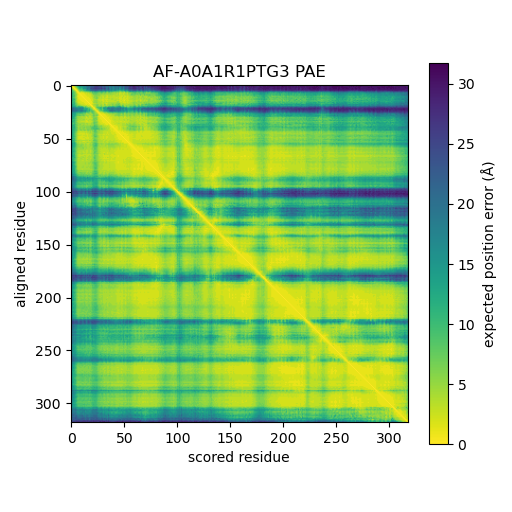A C 1
ATOM 1111 O O . TYR A 1 135 ? -5.557 -15.598 17.490 1.00 85.06 135 TYR A O 1
ATOM 1119 N N . ILE A 1 136 ? -3.928 -15.346 15.959 1.00 86.62 136 ILE A N 1
ATOM 1120 C CA . ILE A 1 136 ? -4.056 -13.902 15.801 1.00 86.62 136 ILE A CA 1
ATOM 1121 C C . ILE A 1 136 ? -4.834 -13.635 14.522 1.00 86.62 136 ILE A C 1
ATOM 1123 O O . ILE A 1 136 ? -4.499 -14.167 13.465 1.00 86.62 136 ILE A O 1
ATOM 1127 N N . ARG A 1 137 ? -5.812 -12.741 14.608 1.00 86.50 137 ARG A N 1
ATOM 1128 C CA . ARG A 1 137 ? -6.552 -12.225 13.464 1.00 86.50 137 ARG A CA 1
ATOM 1129 C C . ARG A 1 137 ? -6.226 -10.747 13.241 1.00 86.50 137 ARG A C 1
ATOM 1131 O O . ARG A 1 137 ? -6.718 -9.899 13.992 1.00 86.50 137 ARG A O 1
ATOM 1138 N N . PRO A 1 138 ? -5.397 -10.432 12.231 1.00 88.19 138 PRO A N 1
ATOM 1139 C CA . PRO A 1 138 ? -5.215 -9.080 11.702 1.00 88.19 138 PRO A CA 1
ATOM 1140 C C . PRO A 1 138 ? -6.548 -8.446 11.301 1.00 88.19 138 PRO A C 1
ATOM 1142 O O . PRO A 1 138 ? -7.246 -9.021 10.471 1.00 88.19 138 PRO A O 1
ATOM 1145 N N . LEU A 1 139 ? -6.905 -7.268 11.824 1.00 88.25 139 LEU A N 1
ATOM 1146 C CA . LEU A 1 139 ? -8.192 -6.652 11.463 1.00 88.25 139 LEU A CA 1
ATOM 1147 C C . LEU A 1 139 ? -8.209 -6.143 10.019 1.00 88.25 139 LEU A C 1
ATOM 1149 O O . LEU A 1 139 ? -9.186 -6.359 9.314 1.00 88.25 139 LEU A O 1
ATOM 1153 N N . PHE A 1 140 ? -7.109 -5.546 9.553 1.00 88.94 140 PHE A N 1
ATOM 1154 C CA . PHE A 1 140 ? -7.003 -4.996 8.197 1.00 88.94 140 PHE A CA 1
ATOM 1155 C C . PHE A 1 140 ? -7.265 -6.024 7.094 1.00 88.94 140 PHE A C 1
ATOM 1157 O O . PHE A 1 140 ? -7.808 -5.709 6.039 1.00 88.94 140 PHE A O 1
ATOM 1164 N N . ARG A 1 141 ? -6.822 -7.261 7.329 1.00 84.94 141 ARG A N 1
ATOM 1165 C CA . ARG A 1 141 ? -6.920 -8.339 6.346 1.00 84.94 141 ARG A CA 1
ATOM 1166 C C . ARG A 1 141 ? -8.328 -8.928 6.279 1.00 84.94 141 ARG A C 1
ATOM 1168 O O . ARG A 1 141 ? -8.604 -9.672 5.347 1.00 84.94 141 ARG A O 1
ATOM 1175 N N . MET A 1 142 ? -9.185 -8.618 7.252 1.00 79.06 142 MET A N 1
ATOM 1176 C CA . MET A 1 142 ? -10.560 -9.101 7.332 1.00 79.06 142 MET A CA 1
ATOM 1177 C C . MET A 1 142 ? -11.521 -8.164 6.600 1.00 79.06 142 MET A C 1
ATOM 1179 O O . MET A 1 142 ? -11.335 -6.949 6.584 1.00 79.06 142 MET A O 1
ATOM 1183 N N . GLY A 1 143 ? -12.603 -8.730 6.063 1.00 74.38 143 GLY A N 1
ATOM 1184 C CA . GLY A 1 143 ? -13.698 -7.946 5.498 1.00 74.38 143 GLY A CA 1
ATOM 1185 C C . GLY A 1 143 ? -13.353 -7.336 4.139 1.00 74.38 143 GLY A C 1
ATOM 1186 O O . GLY A 1 143 ? -12.817 -8.014 3.258 1.00 74.38 143 GLY A O 1
ATOM 1187 N N . ARG A 1 144 ? -13.730 -6.066 3.938 1.00 77.12 144 ARG A N 1
ATOM 1188 C CA . ARG A 1 144 ? -13.584 -5.346 2.658 1.00 77.12 144 ARG A CA 1
ATOM 1189 C C . ARG A 1 144 ? -12.658 -4.134 2.743 1.00 77.12 144 ARG A C 1
ATOM 1191 O O . ARG A 1 144 ? -12.417 -3.511 1.708 1.00 77.12 144 ARG A O 1
ATOM 1198 N N . ALA A 1 145 ? -12.094 -3.854 3.918 1.00 82.62 145 ALA A N 1
ATOM 1199 C CA . ALA A 1 145 ? -11.127 -2.787 4.173 1.00 82.62 145 ALA A CA 1
ATOM 1200 C C . ALA A 1 145 ? -10.089 -2.611 3.049 1.00 82.62 145 ALA A C 1
ATOM 1202 O O . ALA A 1 145 ? -10.011 -1.543 2.441 1.00 82.62 145 ALA A O 1
ATOM 1203 N N . SER A 1 146 ? -9.338 -3.663 2.704 1.00 85.31 146 SER A N 1
ATOM 1204 C CA . SER A 1 146 ? -8.303 -3.563 1.666 1.00 85.31 146 SER A CA 1
ATOM 1205 C C . SER A 1 146 ? -8.864 -3.228 0.283 1.00 85.31 146 SER A C 1
ATOM 1207 O O . SER A 1 146 ? -8.253 -2.464 -0.460 1.00 85.31 146 SER A O 1
ATOM 1209 N N . THR A 1 147 ? -10.053 -3.730 -0.054 1.00 83.88 147 THR A N 1
ATOM 1210 C CA . THR A 1 147 ? -10.705 -3.441 -1.339 1.00 83.88 147 THR A CA 1
ATOM 1211 C C . THR A 1 147 ? -11.154 -1.985 -1.418 1.00 83.88 147 THR A C 1
ATOM 1213 O O . THR A 1 147 ? -10.882 -1.324 -2.419 1.00 83.88 147 THR A O 1
ATOM 1216 N N . TYR A 1 148 ? -11.779 -1.460 -0.361 1.00 83.69 148 TYR A N 1
ATOM 1217 C CA . TYR A 1 148 ? -12.206 -0.060 -0.327 1.00 83.69 148 TYR A CA 1
ATOM 1218 C C . TYR A 1 148 ? -11.019 0.899 -0.410 1.00 83.69 148 TYR A C 1
ATOM 1220 O O . TYR A 1 148 ? -11.041 1.850 -1.191 1.00 83.69 148 TYR A O 1
ATOM 1228 N N . LEU A 1 149 ? -9.940 0.611 0.318 1.00 88.88 149 LEU A N 1
ATOM 1229 C CA . LEU A 1 149 ? -8.755 1.458 0.278 1.00 88.88 149 LEU A CA 1
ATOM 1230 C C . LEU A 1 149 ? -8.012 1.392 -1.065 1.00 88.88 149 LEU A C 1
ATOM 1232 O O . LEU A 1 149 ? -7.494 2.415 -1.508 1.00 88.88 149 LEU A O 1
ATOM 1236 N N . ILE A 1 150 ? -7.984 0.235 -1.746 1.00 88.69 150 ILE A N 1
ATOM 1237 C CA . ILE A 1 150 ? -7.469 0.141 -3.128 1.00 88.69 150 ILE A CA 1
ATOM 1238 C C . ILE A 1 150 ? -8.223 1.117 -4.027 1.00 88.69 150 ILE A C 1
ATOM 1240 O O . ILE A 1 150 ? -7.606 1.839 -4.808 1.00 88.69 150 ILE A O 1
ATOM 1244 N N . TRP A 1 151 ? -9.549 1.196 -3.888 1.00 83.94 151 TRP A N 1
ATOM 1245 C CA . TRP A 1 151 ? -10.327 2.166 -4.648 1.00 83.94 151 TRP A CA 1
ATOM 1246 C C . TRP A 1 151 ? -9.943 3.591 -4.281 1.00 83.94 151 TRP A C 1
ATOM 1248 O O . TRP A 1 151 ? -9.714 4.384 -5.186 1.00 83.94 151 TRP A O 1
ATOM 1258 N N . ALA A 1 152 ? -9.782 3.921 -2.999 1.00 84.69 152 ALA A N 1
ATOM 1259 C CA . ALA A 1 152 ? -9.399 5.263 -2.553 1.00 84.69 152 ALA A CA 1
ATOM 1260 C C . ALA A 1 152 ? -8.018 5.732 -3.071 1.00 84.69 152 ALA A C 1
ATOM 1262 O O . ALA A 1 152 ? -7.767 6.942 -3.150 1.00 84.69 152 ALA A O 1
ATOM 1263 N N . MET A 1 153 ? -7.138 4.812 -3.499 1.00 88.06 153 MET A N 1
ATOM 1264 C CA . MET A 1 153 ? -5.813 5.150 -4.039 1.00 88.06 153 MET A CA 1
ATOM 1265 C C . MET A 1 153 ? -5.842 5.985 -5.325 1.00 88.06 153 MET A C 1
ATOM 1267 O O . MET A 1 153 ? -4.834 6.604 -5.658 1.00 88.06 153 MET A O 1
ATOM 1271 N N . HIS A 1 154 ? -6.974 6.080 -6.033 1.00 80.00 154 HIS A N 1
ATOM 1272 C CA . HIS A 1 154 ? -7.088 6.939 -7.222 1.00 80.00 154 HIS A CA 1
ATOM 1273 C C . HIS A 1 154 ? -6.817 8.427 -6.931 1.00 80.00 154 HIS A C 1
ATOM 1275 O O . HIS A 1 154 ? -6.469 9.181 -7.837 1.00 80.00 154 HIS A O 1
ATOM 1281 N N . THR A 1 155 ? -6.964 8.853 -5.673 1.00 82.75 155 THR A N 1
ATOM 1282 C CA . THR A 1 155 ? -6.728 10.239 -5.234 1.00 82.75 155 THR A CA 1
ATOM 1283 C C . THR A 1 155 ? -5.267 10.534 -4.873 1.00 82.75 155 THR A C 1
ATOM 1285 O O . THR A 1 155 ? -4.913 11.686 -4.606 1.00 82.75 155 THR A O 1
ATOM 1288 N N . ILE A 1 156 ? -4.405 9.513 -4.843 1.00 87.44 156 ILE A N 1
ATOM 1289 C CA . ILE A 1 156 ? -2.992 9.637 -4.471 1.00 87.44 156 ILE A CA 1
ATOM 1290 C C . ILE A 1 156 ? -2.252 10.361 -5.588 1.00 87.44 156 ILE A C 1
ATOM 1292 O O . ILE A 1 156 ? -2.240 9.916 -6.734 1.00 87.44 156 ILE A O 1
ATOM 1296 N N . SER A 1 157 ? -1.639 11.496 -5.258 1.00 87.25 157 SER A N 1
ATOM 1297 C CA . SER A 1 157 ? -0.989 12.324 -6.279 1.00 87.25 157 SER A CA 1
ATOM 1298 C C . SER A 1 157 ? 0.169 13.182 -5.772 1.00 87.25 157 SER A C 1
ATOM 1300 O O . SER A 1 157 ? 0.955 13.663 -6.590 1.00 87.25 157 SER A O 1
ATOM 1302 N N . GLY A 1 158 ? 0.295 13.393 -4.457 1.00 89.75 158 GLY A N 1
ATOM 1303 C CA . GLY A 1 158 ? 1.357 14.202 -3.858 1.00 89.75 158 GLY A CA 1
ATOM 1304 C C . GLY A 1 158 ? 2.458 13.378 -3.189 1.00 89.75 158 GLY A C 1
ATOM 1305 O O . GLY A 1 158 ? 2.232 12.258 -2.745 1.00 89.75 158 GLY A O 1
ATOM 1306 N N . GLY A 1 159 ? 3.646 13.973 -3.025 1.00 90.56 159 GLY A N 1
ATOM 1307 C CA . GLY A 1 159 ? 4.782 13.320 -2.354 1.00 90.56 159 GLY A CA 1
ATOM 1308 C C . GLY A 1 159 ? 4.442 12.790 -0.957 1.00 90.56 159 GLY A C 1
ATOM 1309 O O . GLY A 1 159 ? 4.737 11.643 -0.655 1.00 90.56 159 GLY A O 1
ATOM 1310 N N . ARG A 1 160 ? 3.715 13.568 -0.142 1.00 90.50 160 ARG A N 1
ATOM 1311 C CA . ARG A 1 160 ? 3.256 13.133 1.193 1.00 90.50 160 ARG A CA 1
ATOM 1312 C C . ARG A 1 160 ? 2.322 11.919 1.156 1.00 90.50 160 ARG A C 1
ATOM 1314 O O . ARG A 1 160 ? 2.363 11.108 2.078 1.00 90.50 160 ARG A O 1
ATOM 1321 N N . ASP A 1 161 ? 1.503 11.802 0.112 1.00 92.62 161 ASP A N 1
ATOM 1322 C CA . ASP A 1 161 ? 0.614 10.653 -0.078 1.00 92.62 161 ASP A CA 1
ATOM 1323 C C . ASP A 1 161 ? 1.427 9.402 -0.438 1.00 92.62 161 ASP A C 1
ATOM 1325 O O . ASP A 1 161 ? 1.191 8.325 0.097 1.00 92.62 161 ASP A O 1
ATOM 1329 N N . ILE A 1 162 ? 2.423 9.559 -1.313 1.00 93.12 162 ILE A N 1
ATOM 1330 C CA . ILE A 1 162 ? 3.347 8.489 -1.714 1.00 93.12 162 ILE A CA 1
ATOM 1331 C C . ILE A 1 162 ? 4.137 7.995 -0.500 1.00 93.12 162 ILE A C 1
ATOM 1333 O O . ILE A 1 162 ? 4.253 6.793 -0.286 1.00 93.12 162 ILE A O 1
ATOM 1337 N N . GLU A 1 163 ? 4.636 8.909 0.333 1.00 93.12 163 GLU A N 1
ATOM 1338 C CA . GLU A 1 163 ? 5.292 8.544 1.589 1.00 93.12 163 GLU A CA 1
ATOM 1339 C C . GLU A 1 163 ? 4.370 7.737 2.497 1.00 93.12 163 GLU A C 1
ATOM 1341 O O . GLU A 1 163 ? 4.807 6.727 3.027 1.00 93.12 163 GLU A O 1
ATOM 1346 N N . MET A 1 164 ? 3.103 8.143 2.644 1.00 94.44 164 MET A N 1
ATOM 1347 C CA . MET A 1 164 ? 2.126 7.374 3.417 1.00 94.44 164 MET A CA 1
ATOM 1348 C C . MET A 1 164 ? 2.011 5.941 2.879 1.00 94.44 164 MET A C 1
ATOM 1350 O O . MET A 1 164 ? 2.045 5.005 3.667 1.00 94.44 164 MET A O 1
ATOM 1354 N N . LEU A 1 165 ? 1.927 5.742 1.559 1.00 94.56 165 LEU A N 1
ATOM 1355 C CA . LEU A 1 165 ? 1.873 4.394 0.978 1.00 94.56 165 LEU A CA 1
ATOM 1356 C C . LEU A 1 165 ? 3.146 3.577 1.249 1.00 94.56 165 LEU A C 1
ATOM 1358 O O . LEU A 1 165 ? 3.050 2.388 1.554 1.00 94.56 165 LEU A O 1
ATOM 1362 N N . ILE A 1 166 ? 4.324 4.203 1.176 1.00 92.75 166 ILE A N 1
ATOM 1363 C CA . ILE A 1 166 ? 5.607 3.570 1.528 1.00 92.75 166 ILE A CA 1
ATOM 1364 C C . ILE A 1 166 ? 5.621 3.173 3.006 1.00 92.75 166 ILE A C 1
ATOM 1366 O O . ILE A 1 166 ? 6.054 2.070 3.338 1.00 92.75 166 ILE A O 1
ATOM 1370 N N . ASP A 1 167 ? 5.142 4.050 3.886 1.00 92.50 167 ASP A N 1
ATOM 1371 C CA . ASP A 1 167 ? 5.075 3.801 5.325 1.00 92.50 167 ASP A CA 1
ATOM 1372 C C . ASP A 1 167 ? 4.163 2.587 5.597 1.00 92.50 167 ASP A C 1
ATOM 1374 O O . ASP A 1 167 ? 4.595 1.643 6.256 1.00 92.50 167 ASP A O 1
ATOM 1378 N N . ILE A 1 168 ? 2.981 2.522 4.962 1.00 93.12 168 ILE A N 1
ATOM 1379 C CA . ILE A 1 168 ? 2.059 1.371 5.041 1.00 93.12 168 ILE A CA 1
ATOM 1380 C C . ILE A 1 168 ? 2.716 0.065 4.564 1.00 93.12 168 ILE A C 1
ATOM 1382 O O . ILE A 1 168 ? 2.526 -0.985 5.182 1.00 93.12 168 ILE A O 1
ATOM 1386 N N . CYS A 1 169 ? 3.497 0.102 3.477 1.00 90.81 169 CYS A N 1
ATOM 1387 C CA . CYS A 1 169 ? 4.206 -1.084 2.977 1.00 90.81 169 CYS A CA 1
ATOM 1388 C C . CYS A 1 169 ? 5.202 -1.642 4.007 1.00 90.81 169 CYS A C 1
ATOM 1390 O O . CYS A 1 169 ? 5.425 -2.853 4.070 1.00 90.81 169 CYS A O 1
ATOM 1392 N N . ASN A 1 170 ? 5.790 -0.765 4.820 1.00 89.38 170 ASN A N 1
ATOM 1393 C CA . ASN A 1 170 ? 6.769 -1.126 5.840 1.00 89.38 170 ASN A CA 1
ATOM 1394 C C . ASN A 1 170 ? 6.138 -1.429 7.207 1.00 89.38 170 ASN A C 1
ATOM 1396 O O . ASN A 1 170 ? 6.826 -1.944 8.090 1.00 89.38 170 ASN A O 1
ATOM 1400 N N . THR A 1 171 ? 4.845 -1.150 7.394 1.00 89.19 171 THR A N 1
ATOM 1401 C CA . THR A 1 171 ? 4.140 -1.396 8.652 1.00 89.19 171 THR A CA 1
ATOM 1402 C C . THR A 1 171 ? 4.076 -2.897 8.972 1.00 89.19 171 THR A C 1
ATOM 1404 O O . THR A 1 171 ? 3.480 -3.710 8.253 1.00 89.19 171 THR A O 1
ATOM 1407 N N . LYS A 1 172 ? 4.680 -3.261 10.107 1.00 88.00 172 LYS A N 1
ATOM 1408 C CA . LYS A 1 172 ? 4.701 -4.614 10.674 1.00 88.00 172 LYS A CA 1
ATOM 1409 C C . LYS A 1 172 ? 3.907 -4.658 11.974 1.00 88.00 172 LYS A C 1
ATOM 1411 O O . LYS A 1 172 ? 3.781 -3.646 12.664 1.00 88.00 172 LYS A O 1
ATOM 1416 N N . PHE A 1 173 ? 3.391 -5.836 12.303 1.00 85.25 173 PHE A N 1
ATOM 1417 C CA . PHE A 1 173 ? 2.741 -6.054 13.584 1.00 85.25 173 PHE A CA 1
ATOM 1418 C C . PHE A 1 173 ? 3.745 -5.965 14.726 1.00 85.25 173 PHE A C 1
ATOM 1420 O O . PHE A 1 173 ? 4.838 -6.525 14.669 1.00 85.25 173 PHE A O 1
ATOM 1427 N N . GLU A 1 174 ? 3.312 -5.322 15.802 1.00 80.19 174 GLU A N 1
ATOM 1428 C CA . GLU A 1 174 ? 4.005 -5.312 17.081 1.00 80.19 174 GLU A CA 1
ATOM 1429 C C . GLU A 1 174 ? 3.251 -6.249 18.023 1.00 80.19 174 GLU A C 1
ATOM 1431 O O . GLU A 1 174 ? 2.255 -5.884 18.658 1.00 80.19 174 GLU A O 1
ATOM 1436 N N . PHE A 1 175 ? 3.683 -7.508 18.052 1.00 76.12 175 PHE A N 1
ATOM 1437 C CA . PHE A 1 175 ? 3.129 -8.480 18.980 1.00 76.12 175 PHE A CA 1
ATOM 1438 C C . PHE A 1 175 ? 3.822 -8.356 20.344 1.00 76.12 175 PHE A C 1
ATOM 1440 O O . PHE A 1 175 ? 5.031 -8.138 20.420 1.00 76.12 175 PHE A O 1
ATOM 1447 N N . PRO A 1 176 ? 3.079 -8.495 21.446 1.00 71.94 176 PRO A N 1
ATOM 1448 C CA . PRO A 1 176 ? 3.643 -8.536 22.780 1.00 71.94 176 PRO A CA 1
ATOM 1449 C C . PRO A 1 176 ? 4.436 -9.842 22.963 1.00 71.94 176 PRO A C 1
ATOM 1451 O O . PRO A 1 176 ? 4.098 -10.850 22.327 1.00 71.94 176 PRO A O 1
ATOM 1454 N N . PRO A 1 177 ? 5.467 -9.858 23.826 1.00 68.94 177 PRO A N 1
ATOM 1455 C CA . PRO A 1 177 ? 6.349 -11.014 23.996 1.00 68.94 177 PRO A CA 1
ATOM 1456 C C . PRO A 1 177 ? 5.598 -12.321 24.268 1.00 68.94 177 PRO A C 1
ATOM 1458 O O . PRO A 1 177 ? 5.899 -13.334 23.646 1.00 68.94 177 PRO A O 1
ATOM 1461 N N . GLU A 1 178 ? 4.538 -12.273 25.083 1.00 67.56 178 GLU A N 1
ATOM 1462 C CA . GLU A 1 178 ? 3.730 -13.452 25.446 1.00 67.56 178 GLU A CA 1
ATOM 1463 C C . GLU A 1 178 ? 3.039 -14.133 24.249 1.00 67.56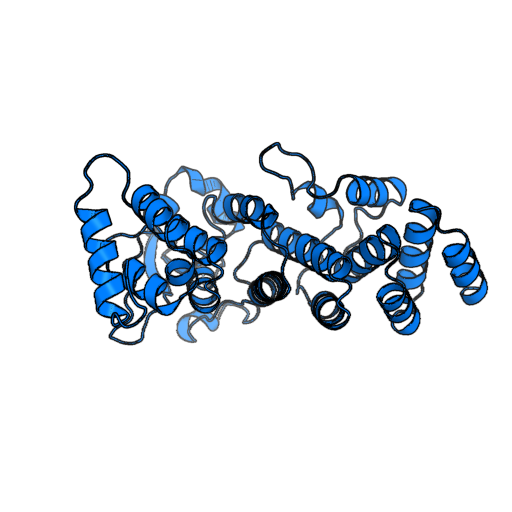 178 GLU A C 1
ATOM 1465 O O . GLU A 1 178 ? 2.603 -15.278 24.344 1.00 67.56 178 GLU A O 1
ATOM 1470 N N . VAL A 1 179 ? 2.896 -13.420 23.129 1.00 65.69 179 VAL A N 1
ATOM 1471 C CA . VAL A 1 179 ? 2.317 -13.924 21.875 1.00 65.69 179 VAL A CA 1
ATOM 1472 C C . VAL A 1 179 ? 3.422 -14.254 20.853 1.00 65.69 179 VAL A C 1
ATOM 1474 O O . VAL A 1 179 ? 3.240 -15.132 20.008 1.00 65.69 179 VAL A O 1
ATOM 1477 N N . CYS A 1 180 ? 4.578 -13.584 20.950 1.00 58.94 180 CYS A N 1
ATOM 1478 C CA . CYS A 1 180 ? 5.698 -13.661 20.006 1.00 58.94 180 CYS A CA 1
ATOM 1479 C C . CYS A 1 180 ? 6.486 -14.967 20.030 1.00 58.94 180 CYS A C 1
ATOM 1481 O O . CYS A 1 180 ? 7.066 -15.306 19.004 1.00 58.94 180 CYS A O 1
ATOM 1483 N N . ASP A 1 181 ? 6.544 -15.693 21.151 1.00 58.62 181 ASP A N 1
ATOM 1484 C CA . ASP A 1 181 ? 7.446 -16.855 21.292 1.00 58.62 181 ASP A CA 1
ATOM 1485 C C . ASP A 1 181 ? 7.212 -17.957 20.236 1.00 58.62 181 ASP A C 1
ATOM 1487 O O . ASP A 1 181 ? 8.059 -18.820 20.019 1.00 58.62 181 ASP A O 1
ATOM 1491 N N . SER A 1 182 ? 6.075 -17.901 19.539 1.00 58.62 182 SER A N 1
ATOM 1492 C CA . SER A 1 182 ? 5.670 -18.832 18.484 1.00 58.62 182 SER A CA 1
ATOM 1493 C C . SER A 1 182 ? 5.537 -18.218 17.082 1.00 58.62 182 SER A C 1
ATOM 1495 O O . SER A 1 182 ? 5.360 -18.954 16.111 1.00 58.62 182 SER A O 1
ATOM 1497 N N . VAL A 1 183 ? 5.621 -16.890 16.948 1.00 61.88 183 VAL A N 1
ATOM 1498 C CA . VAL A 1 183 ? 5.296 -16.166 15.711 1.00 61.88 183 VAL A CA 1
ATOM 1499 C C . VAL A 1 183 ? 6.473 -15.291 15.295 1.00 61.88 183 VAL A C 1
ATOM 1501 O O . VAL A 1 183 ? 6.999 -14.514 16.087 1.00 61.88 183 VAL A O 1
ATOM 1504 N N . GLY A 1 184 ? 6.899 -15.414 14.034 1.00 63.22 184 GLY A N 1
ATOM 1505 C CA . GLY A 1 184 ? 7.997 -14.615 13.486 1.00 63.22 184 GLY A CA 1
ATOM 1506 C C . GLY A 1 184 ? 7.776 -13.108 13.677 1.00 63.22 184 GLY A C 1
ATOM 1507 O O . GLY A 1 184 ? 6.649 -12.623 13.622 1.00 63.22 184 GLY A O 1
ATOM 1508 N N . ARG A 1 185 ? 8.860 -12.352 13.885 1.00 65.19 185 ARG A N 1
ATOM 1509 C CA . ARG A 1 185 ? 8.805 -10.902 14.167 1.00 65.19 185 ARG A CA 1
ATOM 1510 C C . ARG A 1 185 ? 8.540 -10.027 12.935 1.00 65.19 185 ARG A C 1
ATOM 1512 O O . ARG A 1 185 ? 8.282 -8.840 13.072 1.00 65.19 185 ARG A O 1
ATOM 1519 N N . ASP A 1 186 ? 8.572 -10.610 11.740 1.00 73.62 186 ASP A N 1
ATOM 1520 C CA . ASP A 1 186 ? 8.492 -9.892 10.463 1.00 73.62 186 ASP A CA 1
ATOM 1521 C C . ASP A 1 186 ? 7.153 -10.088 9.737 1.00 73.62 186 ASP A C 1
ATOM 1523 O O . ASP A 1 186 ? 7.101 -10.281 8.518 1.00 73.62 186 ASP A O 1
ATOM 1527 N N . ILE A 1 187 ? 6.043 -10.034 10.478 1.00 81.38 187 ILE A N 1
ATOM 1528 C CA . ILE A 1 187 ? 4.704 -10.141 9.888 1.00 81.38 187 ILE A CA 1
ATOM 1529 C C . ILE A 1 187 ? 4.160 -8.757 9.553 1.00 81.38 187 ILE A C 1
ATOM 1531 O O . ILE A 1 187 ? 3.983 -7.904 10.418 1.00 81.38 187 ILE A O 1
ATOM 1535 N N . ARG A 1 188 ? 3.853 -8.558 8.272 1.00 84.44 188 ARG A N 1
ATOM 1536 C CA . ARG A 1 188 ? 3.265 -7.320 7.746 1.00 84.44 188 ARG A CA 1
ATOM 1537 C C . ARG A 1 188 ? 1.802 -7.174 8.151 1.00 84.44 188 ARG A C 1
ATOM 1539 O O . ARG A 1 188 ? 1.092 -8.172 8.253 1.00 84.44 188 ARG A O 1
ATOM 1546 N N . CYS A 1 189 ? 1.337 -5.938 8.289 1.00 88.44 189 CYS A N 1
ATOM 1547 C CA . CYS A 1 189 ? -0.061 -5.675 8.635 1.00 88.44 189 CYS A CA 1
ATOM 1548 C C . CYS A 1 189 ? -1.016 -5.883 7.454 1.00 88.44 189 CYS A C 1
ATOM 1550 O O . CYS A 1 189 ? -2.081 -6.486 7.596 1.00 88.44 189 CYS A O 1
ATOM 1552 N N . ILE A 1 190 ? -0.604 -5.449 6.266 1.00 89.19 190 ILE A N 1
ATOM 1553 C CA . ILE A 1 190 ? -1.435 -5.490 5.061 1.00 89.19 190 ILE A CA 1
ATOM 1554 C C . ILE A 1 190 ? -1.404 -6.850 4.358 1.00 89.19 190 ILE A C 1
ATOM 1556 O O . ILE A 1 190 ? -0.495 -7.660 4.582 1.00 89.19 190 ILE A O 1
ATOM 1560 N N . ASP A 1 191 ? -2.423 -7.111 3.538 1.00 86.81 191 ASP A N 1
ATOM 1561 C CA . ASP A 1 191 ? -2.456 -8.265 2.640 1.00 86.81 191 ASP A CA 1
ATOM 1562 C C . ASP A 1 191 ? -1.623 -8.025 1.365 1.00 86.81 191 ASP A C 1
ATOM 1564 O O . ASP A 1 191 ? -1.207 -6.906 1.052 1.00 86.81 191 ASP A O 1
ATOM 1568 N N . ASP A 1 192 ? -1.360 -9.107 0.635 1.00 85.38 192 ASP A N 1
ATOM 1569 C CA . ASP A 1 192 ? -0.515 -9.089 -0.559 1.00 85.38 192 ASP A CA 1
ATOM 1570 C C . ASP A 1 192 ? -1.118 -8.265 -1.706 1.00 85.38 192 ASP A C 1
ATOM 1572 O O . ASP A 1 192 ? -0.387 -7.605 -2.443 1.00 85.38 192 ASP A O 1
ATOM 1576 N N . ARG A 1 193 ? -2.448 -8.263 -1.853 1.00 86.81 193 ARG A N 1
ATOM 1577 C CA . ARG A 1 193 ? -3.139 -7.514 -2.911 1.00 86.81 193 ARG A CA 1
ATOM 1578 C C . ARG A 1 193 ? -2.993 -6.012 -2.675 1.00 86.81 193 ARG A C 1
ATOM 1580 O O . ARG A 1 193 ? -2.661 -5.271 -3.598 1.00 86.81 193 ARG A O 1
ATOM 1587 N N . PHE A 1 194 ? -3.194 -5.580 -1.433 1.00 89.62 194 PHE A N 1
ATOM 1588 C CA . PHE A 1 194 ? -3.018 -4.198 -1.014 1.00 89.62 194 PHE A CA 1
ATOM 1589 C C . PHE A 1 194 ? -1.561 -3.753 -1.148 1.00 89.62 194 PHE A C 1
ATOM 1591 O O . PHE A 1 194 ? -1.301 -2.679 -1.681 1.00 89.62 194 PHE A O 1
ATOM 1598 N N . MET A 1 195 ? -0.608 -4.602 -0.742 1.00 90.06 195 MET A N 1
ATOM 1599 C CA . MET A 1 195 ? 0.828 -4.341 -0.886 1.00 90.06 195 MET A CA 1
ATOM 1600 C C . MET A 1 195 ? 1.213 -4.070 -2.340 1.00 90.06 195 MET A C 1
ATOM 1602 O O . MET A 1 195 ? 1.841 -3.058 -2.641 1.00 90.06 195 MET A O 1
ATOM 1606 N N . ILE A 1 196 ? 0.804 -4.950 -3.253 1.00 89.50 196 ILE A N 1
ATOM 1607 C CA . ILE A 1 196 ? 1.101 -4.801 -4.680 1.00 89.50 196 ILE A CA 1
ATOM 1608 C C . ILE A 1 196 ? 0.480 -3.512 -5.226 1.00 89.50 196 ILE A C 1
ATOM 1610 O O . ILE A 1 196 ? 1.133 -2.791 -5.979 1.00 89.50 196 ILE A O 1
ATOM 1614 N N . CYS A 1 197 ? -0.749 -3.188 -4.814 1.00 91.00 197 CYS A N 1
ATOM 1615 C CA . CYS A 1 197 ? -1.401 -1.940 -5.193 1.00 91.00 197 CYS A CA 1
ATOM 1616 C C . CYS A 1 197 ? -0.629 -0.710 -4.692 1.00 91.00 197 CYS A C 1
ATOM 1618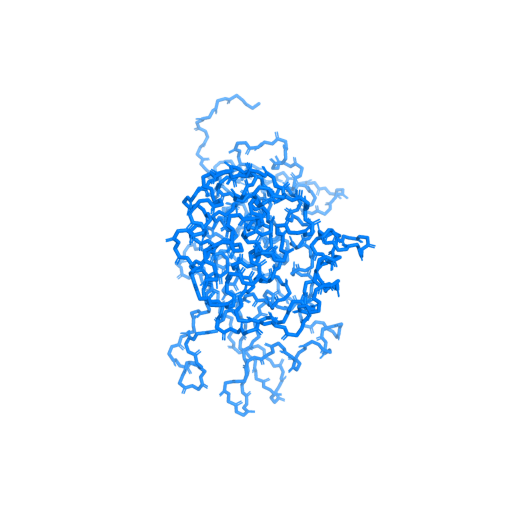 O O . CYS A 1 197 ? -0.368 0.205 -5.474 1.00 91.00 197 CYS A O 1
ATOM 1620 N N . CYS A 1 198 ? -0.195 -0.705 -3.426 1.00 92.25 198 CYS A N 1
ATOM 1621 C CA . CYS A 1 198 ? 0.655 0.354 -2.887 1.00 92.25 198 CYS A CA 1
ATOM 1622 C C . CYS A 1 198 ? 1.940 0.497 -3.704 1.00 92.25 198 CYS A C 1
ATOM 1624 O O . CYS A 1 198 ? 2.273 1.609 -4.102 1.00 92.25 198 CYS A O 1
ATOM 1626 N N . MET A 1 199 ? 2.646 -0.602 -3.991 1.00 91.94 199 MET A N 1
ATOM 1627 C CA . MET A 1 199 ? 3.888 -0.579 -4.774 1.00 91.94 199 MET A CA 1
ATOM 1628 C C . MET A 1 199 ? 3.667 -0.002 -6.178 1.00 91.94 199 MET A C 1
ATOM 1630 O O . MET A 1 199 ? 4.420 0.874 -6.603 1.00 91.94 199 MET A O 1
ATOM 1634 N N . LEU A 1 200 ? 2.609 -0.442 -6.867 1.00 92.25 200 LEU A N 1
ATOM 1635 C CA . LEU A 1 200 ? 2.221 0.041 -8.193 1.00 92.25 200 LEU A CA 1
ATOM 1636 C C . LEU A 1 200 ? 1.961 1.551 -8.188 1.00 92.25 200 LEU A C 1
ATOM 1638 O O . LEU A 1 200 ? 2.586 2.289 -8.949 1.00 92.25 200 LEU A O 1
ATOM 1642 N N . VAL A 1 201 ? 1.067 2.014 -7.310 1.00 93.25 201 VAL A N 1
ATOM 1643 C CA . VAL A 1 201 ? 0.684 3.431 -7.224 1.00 93.25 201 VAL A CA 1
ATOM 1644 C C . VAL A 1 201 ? 1.873 4.285 -6.793 1.00 93.25 201 VAL A C 1
ATOM 1646 O O . VAL A 1 201 ? 2.104 5.347 -7.359 1.00 93.25 201 VAL A O 1
ATOM 1649 N N . THR A 1 202 ? 2.683 3.814 -5.849 1.00 94.56 202 THR A N 1
ATOM 1650 C CA . THR A 1 202 ? 3.862 4.544 -5.370 1.00 94.56 202 THR A CA 1
ATOM 1651 C C . THR A 1 202 ? 4.917 4.686 -6.469 1.00 94.56 202 THR A C 1
ATOM 1653 O O . THR A 1 202 ? 5.427 5.788 -6.673 1.00 94.56 202 THR A O 1
ATOM 1656 N N . ALA A 1 203 ? 5.222 3.616 -7.215 1.00 94.62 203 ALA A N 1
ATOM 1657 C CA . ALA A 1 203 ? 6.155 3.659 -8.345 1.00 94.62 203 ALA A CA 1
ATOM 1658 C C . ALA A 1 203 ? 5.659 4.613 -9.439 1.00 94.62 203 ALA A C 1
ATOM 1660 O O . ALA A 1 203 ? 6.398 5.499 -9.881 1.00 94.62 203 ALA A O 1
ATOM 1661 N N . ARG A 1 204 ? 4.380 4.470 -9.812 1.00 94.50 204 ARG A N 1
ATOM 1662 C CA . ARG A 1 204 ? 3.699 5.326 -10.780 1.00 94.50 204 ARG A CA 1
ATOM 1663 C C . ARG A 1 204 ? 3.778 6.786 -10.348 1.00 94.50 204 ARG A C 1
ATOM 1665 O O . ARG A 1 204 ? 4.385 7.606 -11.019 1.00 94.50 204 ARG A O 1
ATOM 1672 N N . GLU A 1 205 ? 3.240 7.150 -9.197 1.00 95.06 205 GLU A N 1
ATOM 1673 C CA . GLU A 1 205 ? 3.176 8.556 -8.794 1.00 95.06 205 GLU A CA 1
ATOM 1674 C C . GLU A 1 205 ? 4.570 9.169 -8.546 1.00 95.06 205 GLU A C 1
ATOM 1676 O O . GLU A 1 205 ? 4.792 10.335 -8.882 1.00 95.06 205 GLU A O 1
ATOM 1681 N N . SER A 1 206 ? 5.553 8.385 -8.084 1.00 95.88 206 SER A N 1
ATOM 1682 C CA . SER A 1 206 ? 6.950 8.842 -7.953 1.00 95.88 206 SER A CA 1
ATOM 1683 C C . SER A 1 206 ? 7.555 9.243 -9.300 1.00 95.88 206 SER A C 1
ATOM 1685 O O . SER A 1 206 ? 8.176 10.306 -9.414 1.00 95.88 206 SER A O 1
ATOM 1687 N N . CYS A 1 207 ? 7.330 8.432 -10.340 1.00 96.06 207 CYS A N 1
ATOM 1688 C CA . CYS A 1 207 ? 7.771 8.738 -11.701 1.00 96.06 207 CYS A CA 1
ATOM 1689 C C . CYS A 1 207 ? 6.998 9.931 -12.280 1.00 96.06 207 CYS A C 1
ATOM 1691 O O . CYS A 1 207 ? 7.579 10.779 -12.964 1.00 96.06 207 CYS A O 1
ATOM 1693 N N . ARG A 1 208 ? 5.705 10.071 -11.957 1.00 94.94 208 ARG A N 1
ATOM 1694 C CA . ARG A 1 208 ? 4.876 11.183 -12.446 1.00 94.94 208 ARG A CA 1
ATOM 1695 C C . ARG A 1 208 ? 5.396 12.511 -11.914 1.00 94.94 208 ARG A C 1
ATOM 1697 O O . ARG A 1 208 ? 5.553 13.447 -12.698 1.00 94.94 208 ARG A O 1
ATOM 1704 N N . LEU A 1 209 ? 5.737 12.549 -10.625 1.00 95.62 209 LEU A N 1
ATOM 1705 C CA . LEU A 1 209 ? 6.370 13.685 -9.949 1.00 95.62 209 LEU A CA 1
ATOM 1706 C C . LEU A 1 209 ? 7.848 13.885 -10.320 1.00 95.62 209 LEU A C 1
ATOM 1708 O O . LEU A 1 209 ? 8.442 14.876 -9.901 1.00 95.62 209 LEU A O 1
ATOM 1712 N N . ASN A 1 210 ? 8.447 12.968 -11.089 1.00 96.25 210 ASN A N 1
ATOM 1713 C CA . ASN A 1 210 ? 9.869 12.970 -11.433 1.00 96.25 210 ASN A CA 1
ATOM 1714 C C . ASN A 1 210 ? 10.784 13.040 -10.186 1.00 96.25 210 ASN A C 1
ATOM 1716 O O . ASN A 1 210 ? 11.812 13.723 -10.179 1.00 96.25 210 ASN A O 1
ATOM 1720 N N . SER A 1 211 ? 10.384 12.365 -9.100 1.00 96.94 211 SER A N 1
ATOM 1721 C CA . SER A 1 211 ? 11.080 12.416 -7.811 1.00 96.94 211 SER A CA 1
ATOM 1722 C C . SER A 1 211 ? 12.031 11.235 -7.641 1.00 96.94 211 SER A C 1
ATOM 1724 O O . SER A 1 211 ? 11.616 10.113 -7.350 1.00 96.94 211 SER A O 1
ATOM 1726 N N . LEU A 1 212 ? 13.332 11.505 -7.780 1.00 96.75 212 LEU A N 1
ATOM 1727 C CA . LEU A 1 212 ? 14.380 10.499 -7.586 1.00 96.75 212 LEU A CA 1
ATOM 1728 C C . LEU A 1 212 ? 14.419 9.969 -6.146 1.00 96.75 212 LEU A C 1
ATOM 1730 O O . LEU A 1 212 ? 14.677 8.790 -5.931 1.00 96.75 212 LEU A O 1
ATOM 1734 N N . GLU A 1 213 ? 14.170 10.830 -5.160 1.00 96.75 213 GLU A N 1
ATOM 1735 C CA . GLU A 1 213 ? 14.158 10.437 -3.749 1.00 96.75 213 GLU A CA 1
ATOM 1736 C C . GLU A 1 213 ? 13.061 9.405 -3.467 1.00 96.75 213 GLU A C 1
ATOM 1738 O O . GLU A 1 213 ? 13.331 8.355 -2.885 1.00 96.75 213 GLU A O 1
ATOM 1743 N N . LEU A 1 214 ? 11.839 9.668 -3.939 1.00 95.69 214 LEU A N 1
ATOM 1744 C CA . LEU A 1 214 ? 10.722 8.746 -3.754 1.00 95.69 214 LEU A CA 1
ATOM 1745 C C . LEU A 1 214 ? 10.955 7.445 -4.524 1.00 95.69 214 LEU A C 1
ATOM 1747 O O . LEU A 1 214 ? 10.789 6.375 -3.946 1.00 95.69 214 LEU A O 1
ATOM 1751 N N . LEU A 1 215 ? 11.440 7.520 -5.769 1.00 95.62 215 LEU A N 1
ATOM 1752 C CA . LEU A 1 215 ? 11.788 6.336 -6.560 1.00 95.62 215 LEU A CA 1
ATOM 1753 C C . LEU A 1 215 ? 12.812 5.440 -5.843 1.00 95.62 215 LEU A C 1
ATOM 1755 O O . LEU A 1 215 ? 12.614 4.228 -5.776 1.00 95.62 215 LEU A O 1
ATOM 1759 N N . LYS A 1 216 ? 13.861 6.019 -5.242 1.00 95.56 216 LYS A N 1
ATOM 1760 C CA . LYS A 1 216 ? 14.837 5.267 -4.433 1.00 95.56 216 LYS A CA 1
ATOM 1761 C C . LYS A 1 216 ? 14.179 4.552 -3.256 1.00 95.56 216 LYS A C 1
ATOM 1763 O O . LYS A 1 216 ? 14.496 3.395 -2.997 1.00 95.56 216 LYS A O 1
ATOM 1768 N N . ARG A 1 217 ? 13.242 5.210 -2.566 1.00 94.38 217 ARG A N 1
ATOM 1769 C CA . ARG A 1 217 ? 12.492 4.586 -1.467 1.00 94.38 217 ARG A CA 1
ATOM 1770 C C . ARG A 1 217 ? 11.612 3.431 -1.949 1.00 94.38 217 ARG A C 1
ATOM 1772 O O . ARG A 1 217 ? 11.539 2.431 -1.248 1.00 94.38 217 ARG A O 1
ATOM 1779 N N . VAL A 1 218 ? 10.993 3.531 -3.132 1.00 92.88 218 VAL A N 1
ATOM 1780 C CA . VAL A 1 218 ? 10.224 2.417 -3.727 1.00 92.88 218 VAL A CA 1
ATOM 1781 C C . VAL A 1 218 ? 11.126 1.232 -4.056 1.00 92.88 218 VAL A C 1
ATOM 1783 O O . VAL A 1 218 ? 10.786 0.094 -3.747 1.00 92.88 218 VAL A O 1
ATOM 1786 N N . LEU A 1 219 ? 12.286 1.487 -4.664 1.00 92.06 219 LEU A N 1
ATOM 1787 C CA . LEU A 1 219 ? 13.259 0.443 -4.996 1.00 92.06 219 LEU A CA 1
ATOM 1788 C C . LEU A 1 219 ? 13.835 -0.242 -3.751 1.00 92.06 219 LEU A C 1
ATOM 1790 O O . LEU A 1 219 ? 14.149 -1.425 -3.811 1.00 92.06 219 LEU A O 1
ATOM 1794 N N . GLY A 1 220 ? 13.953 0.492 -2.643 1.00 89.69 220 GLY A N 1
ATOM 1795 C CA . GLY A 1 220 ? 14.383 -0.028 -1.345 1.00 89.69 220 GLY A CA 1
ATOM 1796 C C . GLY A 1 220 ? 13.291 -0.748 -0.548 1.00 89.69 220 GLY A C 1
ATOM 1797 O O . GLY A 1 220 ? 13.560 -1.174 0.572 1.00 89.69 220 GLY A O 1
ATOM 1798 N N . LEU A 1 221 ? 12.066 -0.875 -1.074 1.00 87.31 221 LEU A N 1
ATOM 1799 C CA . LEU A 1 221 ? 11.062 -1.737 -0.457 1.00 87.31 221 LEU A CA 1
ATOM 1800 C C . LEU A 1 221 ? 11.497 -3.192 -0.628 1.00 87.31 221 LEU A C 1
ATOM 1802 O O . LEU A 1 221 ? 11.536 -3.704 -1.746 1.00 87.31 221 LEU A O 1
ATOM 1806 N N . GLU A 1 222 ? 11.765 -3.859 0.489 1.00 72.75 222 GLU A N 1
ATOM 1807 C CA . GLU A 1 222 ? 12.026 -5.295 0.553 1.00 72.75 222 GLU A CA 1
ATOM 1808 C C . GLU A 1 222 ? 10.751 -6.009 1.017 1.00 72.75 222 GLU A C 1
ATOM 1810 O O . GLU A 1 222 ? 10.564 -6.268 2.213 1.00 72.75 222 GLU A O 1
ATOM 1815 N N . PRO A 1 223 ? 9.802 -6.319 0.110 1.00 64.56 223 PRO A N 1
ATOM 1816 C CA . PRO A 1 223 ? 8.726 -7.201 0.488 1.00 64.56 223 PRO A CA 1
ATOM 1817 C C . PRO A 1 223 ? 9.361 -8.558 0.802 1.00 64.56 223 PRO A C 1
ATOM 1819 O O . PRO A 1 223 ? 9.868 -9.227 -0.090 1.00 64.56 223 PRO A O 1
ATOM 1822 N N . ASN A 1 224 ? 9.280 -9.002 2.058 1.00 58.88 224 ASN A N 1
ATOM 1823 C CA . ASN A 1 224 ? 9.698 -10.341 2.513 1.00 58.88 224 ASN A CA 1
ATOM 1824 C C . ASN A 1 224 ? 9.016 -11.516 1.762 1.00 58.88 224 ASN A C 1
ATOM 1826 O O . ASN A 1 224 ? 9.145 -12.671 2.161 1.00 58.88 224 ASN A O 1
ATOM 1830 N N . ILE A 1 225 ? 8.238 -11.230 0.714 1.00 62.53 225 ILE A N 1
ATOM 1831 C CA . ILE A 1 225 ? 7.495 -12.167 -0.115 1.00 62.53 225 ILE A CA 1
ATOM 1832 C C . ILE A 1 225 ? 7.721 -11.803 -1.582 1.00 62.53 225 ILE A C 1
ATOM 1834 O O . ILE A 1 225 ? 7.531 -10.659 -1.996 1.00 62.53 225 ILE A O 1
ATOM 1838 N N . TYR A 1 226 ? 8.059 -12.819 -2.366 1.00 75.38 226 TYR A N 1
ATOM 1839 C CA . TYR A 1 226 ? 8.137 -12.758 -3.815 1.00 75.38 226 TYR A CA 1
ATOM 1840 C C . TYR A 1 226 ? 6.736 -12.643 -4.426 1.00 75.38 226 TYR A C 1
ATOM 1842 O O . TYR A 1 226 ? 5.916 -13.554 -4.297 1.00 75.38 226 TYR A O 1
ATOM 1850 N N . PHE A 1 227 ? 6.465 -11.536 -5.116 1.00 79.75 227 PHE A N 1
ATOM 1851 C CA . PHE A 1 227 ? 5.186 -11.302 -5.782 1.00 79.75 227 PHE A CA 1
ATOM 1852 C C . PHE A 1 227 ? 5.289 -11.581 -7.278 1.00 79.75 227 PHE A C 1
ATOM 1854 O O . PHE A 1 227 ? 5.944 -10.805 -7.974 1.00 79.75 227 PHE A O 1
ATOM 1861 N N . PRO A 1 228 ? 4.655 -12.648 -7.801 1.00 83.50 228 PRO A N 1
ATOM 1862 C CA . PRO A 1 228 ? 4.619 -12.850 -9.239 1.00 83.50 228 PRO A CA 1
ATOM 1863 C C . PRO A 1 228 ? 3.856 -11.707 -9.914 1.00 83.50 228 PRO A C 1
ATOM 1865 O O . PRO A 1 228 ? 2.817 -11.287 -9.397 1.00 83.50 228 PRO A O 1
ATOM 1868 N N . PHE A 1 229 ? 4.323 -11.234 -11.074 1.00 81.19 229 PHE A N 1
ATOM 1869 C CA . PHE A 1 229 ? 3.664 -10.149 -11.820 1.00 81.19 229 PHE A CA 1
ATOM 1870 C C . PHE A 1 229 ? 2.193 -10.433 -12.119 1.00 81.19 229 PHE A C 1
ATOM 1872 O O . PHE A 1 229 ? 1.390 -9.508 -12.105 1.00 81.19 229 PHE A O 1
ATOM 1879 N N . GLN A 1 230 ? 1.806 -11.701 -12.291 1.00 82.00 230 GLN A N 1
ATOM 1880 C CA . GLN A 1 230 ? 0.402 -12.092 -12.457 1.00 82.00 230 GLN A CA 1
ATOM 1881 C C . GLN A 1 230 ? -0.501 -11.576 -11.321 1.00 82.00 230 GLN A C 1
ATOM 1883 O O . GLN A 1 230 ? -1.684 -11.323 -11.519 1.00 82.00 230 GLN A O 1
ATOM 1888 N N . ARG A 1 231 ? 0.029 -11.367 -10.110 1.00 82.69 231 ARG A N 1
ATOM 1889 C CA . ARG A 1 231 ? -0.755 -10.810 -8.998 1.00 82.69 231 ARG A CA 1
ATOM 1890 C C . ARG A 1 231 ? -1.198 -9.367 -9.245 1.00 82.69 231 ARG A C 1
ATOM 1892 O O . ARG A 1 231 ? -2.195 -8.969 -8.647 1.00 82.69 231 ARG A O 1
ATOM 1899 N N . LEU A 1 232 ? -0.537 -8.618 -10.134 1.00 79.19 232 LEU A N 1
ATOM 1900 C CA . LEU A 1 232 ? -1.008 -7.300 -10.579 1.00 79.19 232 LEU A CA 1
ATOM 1901 C C . LEU A 1 232 ? -2.392 -7.388 -11.234 1.00 79.19 232 LEU A C 1
ATOM 1903 O O . LEU A 1 232 ? -3.191 -6.480 -11.053 1.00 79.19 232 LEU A O 1
ATOM 1907 N N . GLU A 1 233 ? -2.731 -8.503 -11.887 1.00 76.38 233 GLU A N 1
ATOM 1908 C CA . GLU A 1 233 ? -4.055 -8.715 -12.498 1.00 76.38 233 GLU A CA 1
ATOM 1909 C C . GLU A 1 233 ? -5.178 -8.764 -11.455 1.00 76.38 233 GLU A C 1
ATOM 1911 O O . GLU A 1 233 ? -6.329 -8.461 -11.750 1.00 76.38 233 GLU A O 1
ATOM 1916 N N . SER A 1 234 ? -4.856 -9.127 -10.208 1.00 76.56 234 SER A N 1
ATOM 1917 C CA . SER A 1 234 ? -5.830 -9.102 -9.111 1.00 76.56 234 SER A CA 1
ATOM 1918 C C . SER A 1 234 ? -6.092 -7.687 -8.581 1.00 76.56 234 SER A C 1
ATOM 1920 O O . SER A 1 234 ? -7.044 -7.461 -7.823 1.00 76.56 234 SER A O 1
ATOM 1922 N N . VAL A 1 235 ? -5.250 -6.725 -8.956 1.00 81.56 235 VAL A N 1
ATOM 1923 C CA . VAL A 1 235 ? -5.343 -5.329 -8.545 1.00 81.56 235 VAL A CA 1
ATOM 1924 C C . VAL A 1 235 ? -6.133 -4.567 -9.607 1.00 81.56 235 VAL A C 1
ATOM 1926 O O . VAL A 1 235 ? -5.603 -4.118 -10.622 1.00 81.56 235 VAL A O 1
ATOM 1929 N N . VAL A 1 236 ? -7.431 -4.438 -9.346 1.00 80.38 236 VAL A N 1
ATOM 1930 C CA . VAL A 1 236 ? -8.409 -3.834 -10.252 1.00 80.38 236 VAL A CA 1
ATOM 1931 C C . VAL A 1 236 ? -9.159 -2.694 -9.571 1.00 80.38 236 VAL A C 1
ATOM 1933 O O . VAL A 1 236 ? -9.318 -2.688 -8.347 1.00 80.38 236 VAL A O 1
ATOM 1936 N N . ASP A 1 237 ? -9.629 -1.740 -10.369 1.00 72.31 237 ASP A N 1
ATOM 1937 C CA . ASP A 1 237 ? -10.505 -0.661 -9.926 1.00 72.31 237 ASP A CA 1
ATOM 1938 C C . ASP A 1 237 ? -11.912 -1.180 -9.548 1.00 72.31 237 ASP A C 1
ATOM 1940 O O . ASP A 1 237 ? -12.209 -2.378 -9.597 1.00 72.31 237 ASP A O 1
ATOM 1944 N N . ALA A 1 238 ? -12.813 -0.272 -9.161 1.00 69.62 238 ALA A N 1
ATOM 1945 C CA . ALA A 1 238 ? -14.189 -0.621 -8.791 1.00 69.62 238 ALA A CA 1
ATOM 1946 C C . ALA A 1 238 ? -15.006 -1.257 -9.935 1.00 69.62 238 ALA A C 1
ATOM 1948 O O . ALA A 1 238 ? -16.035 -1.879 -9.678 1.00 69.62 238 ALA A O 1
ATOM 1949 N N . ARG A 1 239 ? -14.559 -1.121 -11.189 1.00 73.50 239 ARG A N 1
ATOM 1950 C CA . ARG A 1 239 ? -15.183 -1.715 -12.381 1.00 73.50 239 ARG A CA 1
ATOM 1951 C C . ARG A 1 239 ? -14.553 -3.058 -12.755 1.00 73.50 239 ARG A C 1
ATOM 1953 O O . ARG A 1 239 ? -14.994 -3.675 -13.719 1.00 73.50 239 ARG A O 1
ATOM 1960 N N . GLY A 1 240 ? -13.543 -3.513 -12.013 1.00 74.94 240 GLY A N 1
ATOM 1961 C CA . GLY A 1 240 ? -12.806 -4.731 -12.330 1.00 74.94 240 GLY A CA 1
ATOM 1962 C C . GLY A 1 240 ? -11.757 -4.550 -13.430 1.00 74.94 240 GLY A C 1
ATOM 1963 O O . GLY A 1 240 ? -11.270 -5.548 -13.952 1.00 74.94 240 GLY A O 1
ATOM 1964 N N . VAL A 1 241 ? -11.402 -3.309 -13.779 1.00 78.06 241 VAL A N 1
ATOM 1965 C CA . VAL A 1 241 ? -10.371 -3.005 -14.784 1.00 78.06 241 VAL A CA 1
ATOM 1966 C C . VAL A 1 241 ? -9.003 -2.929 -14.101 1.00 78.06 241 VAL A C 1
ATOM 1968 O O . VAL A 1 241 ? -8.925 -2.351 -13.012 1.00 78.06 241 VAL A O 1
ATOM 1971 N N . PRO A 1 242 ? -7.925 -3.487 -14.685 1.00 80.38 242 PRO A N 1
ATOM 1972 C CA . PRO A 1 242 ? -6.574 -3.318 -14.157 1.00 80.38 242 PRO A CA 1
ATOM 1973 C C . PRO A 1 242 ? -6.243 -1.849 -13.879 1.00 80.38 242 PRO A C 1
ATOM 1975 O O . PRO A 1 242 ? -6.636 -0.951 -14.621 1.00 80.38 242 PRO A O 1
ATOM 1978 N N . ILE A 1 243 ? -5.489 -1.586 -12.808 1.00 77.31 243 ILE A N 1
ATOM 1979 C CA . ILE A 1 243 ? -5.071 -0.208 -12.490 1.00 77.31 243 ILE A CA 1
ATOM 1980 C C . ILE A 1 243 ? -4.161 0.381 -13.587 1.00 77.31 243 ILE A C 1
ATOM 1982 O O . ILE A 1 243 ? -4.116 1.603 -13.746 1.00 77.31 243 ILE A O 1
ATOM 1986 N N . ASP A 1 244 ? -3.458 -0.470 -14.342 1.00 86.12 244 ASP A N 1
ATOM 1987 C CA . ASP A 1 244 ? -2.662 -0.071 -15.503 1.00 86.12 244 ASP A CA 1
ATOM 1988 C C . ASP A 1 244 ? -2.715 -1.136 -16.616 1.00 86.12 244 ASP A C 1
ATOM 1990 O O . ASP A 1 244 ? -2.073 -2.192 -16.540 1.00 86.12 244 ASP A O 1
ATOM 1994 N N . ASP A 1 245 ? -3.510 -0.862 -17.653 1.00 85.56 245 ASP A N 1
ATOM 1995 C CA . ASP A 1 245 ? -3.692 -1.760 -18.801 1.00 85.56 245 ASP A CA 1
ATOM 1996 C C . ASP A 1 245 ? -2.411 -1.908 -19.635 1.00 85.56 245 ASP A C 1
ATOM 1998 O O . ASP A 1 245 ? -2.128 -2.990 -20.148 1.00 85.56 245 ASP A O 1
ATOM 2002 N N . GLY A 1 246 ? -1.610 -0.842 -19.752 1.00 90.12 246 GLY A N 1
ATOM 2003 C CA . GLY A 1 246 ? -0.367 -0.860 -20.526 1.00 90.12 246 GLY A CA 1
ATOM 2004 C C . GLY A 1 246 ? 0.692 -1.748 -19.878 1.00 90.12 246 GLY A C 1
ATOM 2005 O O . GLY A 1 246 ? 1.304 -2.578 -20.548 1.00 90.12 246 GLY A O 1
ATOM 2006 N N . LEU A 1 247 ? 0.856 -1.630 -18.558 1.00 90.88 247 LEU A N 1
ATOM 2007 C CA . LEU A 1 247 ? 1.755 -2.484 -17.788 1.00 90.88 247 LEU A CA 1
ATOM 2008 C C . LEU A 1 247 ? 1.293 -3.942 -17.848 1.00 90.88 247 LEU A C 1
ATOM 2010 O O . LEU A 1 247 ? 2.116 -4.847 -17.982 1.00 90.88 247 LEU A O 1
ATOM 2014 N N . SER A 1 248 ? -0.020 -4.168 -17.775 1.00 88.94 248 SER A N 1
ATOM 2015 C CA . SER A 1 248 ? -0.592 -5.506 -17.926 1.00 88.94 248 SER A CA 1
ATOM 2016 C C . SER A 1 248 ? -0.252 -6.081 -19.304 1.00 88.94 248 SER A C 1
ATOM 2018 O O . SER A 1 248 ? 0.270 -7.189 -19.383 1.00 88.94 248 SER A O 1
ATOM 2020 N N . ALA A 1 249 ? -0.439 -5.316 -20.383 1.00 90.56 249 ALA A N 1
ATOM 2021 C CA . ALA A 1 249 ? -0.068 -5.740 -21.733 1.00 90.56 249 ALA A CA 1
ATOM 2022 C C . ALA A 1 249 ? 1.428 -6.084 -21.848 1.00 90.56 249 ALA A C 1
ATOM 2024 O O . ALA A 1 249 ? 1.757 -7.160 -22.343 1.00 90.56 249 ALA A O 1
ATOM 2025 N N . PHE A 1 250 ? 2.317 -5.244 -21.305 1.00 92.25 250 PHE A N 1
ATOM 2026 C CA . PHE A 1 250 ? 3.760 -5.510 -21.266 1.00 92.25 250 PHE A CA 1
ATOM 2027 C C . PHE A 1 250 ? 4.091 -6.841 -20.571 1.00 92.25 250 PHE A C 1
ATOM 2029 O O . PHE A 1 250 ? 4.823 -7.669 -21.115 1.00 92.25 250 PHE A O 1
ATOM 2036 N N . VAL A 1 251 ? 3.525 -7.080 -19.382 1.00 90.19 251 VAL A N 1
ATOM 2037 C CA . VAL A 1 251 ? 3.751 -8.320 -18.616 1.00 90.19 251 VAL A CA 1
ATOM 2038 C C . VAL A 1 251 ? 3.298 -9.557 -19.397 1.00 90.19 251 VAL A C 1
ATOM 2040 O O . VAL A 1 251 ? 3.927 -10.615 -19.290 1.00 90.19 251 VAL A O 1
ATOM 2043 N N . TRP A 1 252 ? 2.212 -9.442 -20.165 1.00 88.44 252 TRP A N 1
ATOM 2044 C CA . TRP A 1 252 ? 1.698 -10.523 -21.003 1.00 88.44 252 TRP A CA 1
ATOM 2045 C C . TRP A 1 252 ? 2.558 -10.768 -22.242 1.00 88.44 252 TRP A C 1
ATOM 2047 O O . TRP A 1 252 ? 2.892 -11.922 -22.501 1.00 88.44 252 TRP A O 1
ATOM 2057 N N . GLU A 1 253 ? 2.917 -9.713 -22.972 1.00 92.69 253 GLU A N 1
ATOM 2058 C CA . GLU A 1 253 ? 3.666 -9.783 -24.232 1.00 92.69 253 GLU A CA 1
ATOM 2059 C C . GLU A 1 253 ? 5.091 -10.316 -24.036 1.00 92.69 253 GLU A C 1
ATOM 2061 O O . GLU A 1 253 ? 5.558 -11.123 -24.834 1.00 92.69 253 GLU A O 1
ATOM 2066 N N . TYR A 1 254 ? 5.748 -9.937 -22.938 1.00 91.00 254 TYR A N 1
ATOM 2067 C CA . TYR A 1 254 ? 7.125 -10.338 -22.627 1.00 91.00 254 TYR A CA 1
ATOM 2068 C C . TYR A 1 254 ? 7.219 -11.493 -21.612 1.00 91.00 254 TYR A C 1
ATOM 2070 O O . TYR A 1 254 ? 8.274 -11.743 -21.032 1.00 91.00 254 TYR A O 1
ATOM 2078 N N . GLU A 1 255 ? 6.110 -12.202 -21.372 1.00 90.06 255 GLU A N 1
ATOM 2079 C CA . GLU A 1 255 ? 6.053 -13.423 -20.550 1.00 90.06 255 GLU A CA 1
ATOM 2080 C C . GLU A 1 255 ? 6.587 -13.269 -19.108 1.00 90.06 255 GLU A C 1
ATOM 2082 O O . GLU A 1 255 ? 7.056 -14.219 -18.474 1.00 90.06 255 GLU A O 1
ATOM 2087 N N . TYR A 1 256 ? 6.457 -12.076 -18.524 1.00 87.50 256 TYR A N 1
ATOM 2088 C CA . TYR A 1 256 ? 6.966 -11.781 -17.180 1.00 87.50 256 TYR A CA 1
ATOM 2089 C C . TYR A 1 256 ? 6.094 -12.323 -16.036 1.00 87.50 256 TYR A C 1
ATOM 2091 O O . TYR A 1 256 ? 6.503 -12.267 -14.880 1.00 87.50 256 TYR A O 1
ATOM 2099 N N . LYS A 1 257 ? 4.925 -12.907 -16.323 1.00 81.31 257 LYS A N 1
ATOM 2100 C CA . LYS A 1 257 ? 3.879 -13.281 -15.344 1.00 81.31 257 LYS A CA 1
ATOM 2101 C C . LYS A 1 257 ? 4.371 -14.003 -14.086 1.00 81.31 257 LYS A C 1
ATOM 2103 O O . LYS A 1 257 ? 3.930 -13.672 -12.986 1.00 81.31 257 LYS A O 1
ATOM 2108 N N . ALA A 1 258 ? 5.248 -14.996 -14.244 1.00 79.62 258 ALA A N 1
ATOM 2109 C CA . ALA A 1 258 ? 5.729 -15.836 -13.145 1.00 79.62 258 ALA A CA 1
ATOM 2110 C C . ALA A 1 258 ? 6.959 -15.262 -12.418 1.00 79.62 258 ALA A C 1
ATOM 2112 O O . ALA A 1 258 ? 7.362 -15.806 -11.391 1.00 79.62 258 ALA A O 1
ATOM 2113 N N . ARG A 1 259 ? 7.571 -14.183 -12.930 1.00 77.31 259 ARG A N 1
ATOM 2114 C CA . ARG A 1 259 ? 8.733 -13.556 -12.285 1.00 77.31 259 ARG A CA 1
ATOM 2115 C C . ARG A 1 259 ? 8.307 -12.759 -11.063 1.00 77.31 259 ARG A C 1
ATOM 2117 O O . ARG A 1 259 ? 7.232 -12.174 -11.046 1.00 77.31 259 ARG A O 1
ATOM 2124 N N . SER A 1 260 ? 9.170 -12.714 -10.057 1.00 77.56 260 SER A N 1
ATOM 2125 C CA . SER A 1 260 ? 8.827 -12.133 -8.757 1.00 77.56 260 SER A CA 1
ATOM 2126 C C . SER A 1 260 ? 9.972 -11.410 -8.057 1.00 77.56 260 SER A C 1
ATOM 2128 O O . SER A 1 260 ? 9.757 -10.763 -7.038 1.00 77.56 260 SER A O 1
ATOM 2130 N N . ASP A 1 261 ? 11.192 -11.539 -8.570 1.00 77.19 261 ASP A N 1
ATOM 2131 C CA . ASP A 1 261 ? 12.429 -11.067 -7.950 1.00 77.19 261 ASP A CA 1
ATOM 2132 C C . ASP A 1 261 ? 12.743 -9.594 -8.242 1.00 77.19 261 ASP A C 1
ATOM 2134 O O . ASP A 1 261 ? 13.632 -9.036 -7.612 1.00 77.19 261 ASP A O 1
ATOM 2138 N N . LEU A 1 262 ? 12.016 -8.954 -9.166 1.00 86.62 262 LEU A N 1
ATOM 2139 C CA . LEU A 1 262 ? 12.313 -7.599 -9.651 1.00 86.62 262 LEU A CA 1
ATOM 2140 C C . LEU A 1 262 ? 11.062 -6.727 -9.838 1.00 86.62 262 LEU A C 1
ATOM 2142 O O . LEU A 1 262 ? 11.058 -5.831 -10.682 1.00 86.62 262 LEU A O 1
ATOM 2146 N N . LEU A 1 263 ? 9.993 -6.970 -9.068 1.00 88.44 263 LEU A N 1
ATOM 2147 C CA . LEU A 1 263 ? 8.733 -6.223 -9.198 1.00 88.44 263 LEU A CA 1
ATOM 2148 C C . LEU A 1 263 ? 8.947 -4.707 -9.045 1.00 88.44 263 LEU A C 1
ATOM 2150 O O . LEU A 1 263 ? 8.628 -3.962 -9.967 1.00 88.44 263 LEU A O 1
ATOM 2154 N N . SER A 1 264 ? 9.541 -4.250 -7.935 1.00 90.62 264 SER A N 1
ATOM 2155 C CA . SER A 1 264 ? 9.782 -2.818 -7.680 1.00 90.62 264 SER A CA 1
ATOM 2156 C C . SER A 1 264 ? 10.602 -2.164 -8.792 1.00 90.62 264 SER A C 1
ATOM 2158 O O . SER A 1 264 ? 10.247 -1.091 -9.275 1.00 90.62 264 SER A O 1
ATOM 2160 N N . TYR A 1 265 ? 11.675 -2.831 -9.230 1.00 92.94 265 TYR A N 1
ATOM 2161 C CA . TYR A 1 265 ? 12.516 -2.343 -10.320 1.00 92.94 265 TYR A CA 1
ATOM 2162 C C . TYR A 1 265 ? 11.735 -2.222 -11.627 1.00 92.94 265 TYR A C 1
ATOM 2164 O O . TYR A 1 265 ? 11.766 -1.174 -12.262 1.00 92.94 265 TYR A O 1
ATOM 2172 N N . THR A 1 266 ? 10.996 -3.267 -11.997 1.00 92.88 266 THR A N 1
ATOM 2173 C CA . THR A 1 266 ? 10.225 -3.309 -13.245 1.00 92.88 266 THR A CA 1
ATOM 2174 C C . THR A 1 266 ? 9.173 -2.209 -13.278 1.00 92.88 266 THR A C 1
ATOM 2176 O O . THR A 1 266 ? 9.067 -1.512 -14.279 1.00 92.88 266 THR A O 1
ATOM 2179 N N . LEU A 1 267 ? 8.452 -1.987 -12.172 1.00 94.12 267 LEU A N 1
ATOM 2180 C CA . LEU A 1 267 ? 7.482 -0.894 -12.057 1.00 94.12 267 LEU A CA 1
ATOM 2181 C C . LEU A 1 267 ? 8.154 0.477 -12.235 1.00 94.12 267 LEU A C 1
ATOM 2183 O O . LEU A 1 267 ? 7.691 1.299 -13.025 1.00 94.12 267 LEU A O 1
ATOM 2187 N N . CYS A 1 268 ? 9.265 0.722 -11.534 1.00 95.88 268 CYS A N 1
ATOM 2188 C CA . CYS A 1 268 ? 10.005 1.980 -11.629 1.00 95.88 268 CYS A CA 1
ATOM 2189 C C . CYS A 1 268 ? 10.577 2.216 -13.035 1.00 95.88 268 CYS A C 1
ATOM 2191 O O . CYS A 1 268 ? 10.468 3.329 -13.549 1.00 95.88 268 CYS A O 1
ATOM 2193 N N . ALA A 1 269 ? 11.153 1.193 -13.670 1.00 96.00 269 ALA A N 1
ATOM 2194 C CA . ALA A 1 269 ? 11.664 1.261 -15.037 1.00 96.00 269 ALA A CA 1
ATOM 2195 C C . ALA A 1 269 ? 10.541 1.520 -16.045 1.00 96.00 269 ALA A C 1
ATOM 2197 O O . ALA A 1 269 ? 10.662 2.431 -16.866 1.00 96.00 269 ALA A O 1
ATOM 2198 N N . TYR A 1 270 ? 9.429 0.790 -15.921 1.00 96.25 270 TYR A N 1
ATOM 2199 C CA . TYR A 1 270 ? 8.263 0.915 -16.790 1.00 96.25 270 TYR A CA 1
ATOM 2200 C C . TYR A 1 270 ? 7.741 2.351 -16.803 1.00 96.25 270 TYR A C 1
ATOM 2202 O O . TYR A 1 270 ? 7.727 2.998 -17.849 1.00 96.25 270 TYR A O 1
ATOM 2210 N N . PHE A 1 271 ? 7.417 2.911 -15.633 1.00 97.06 271 PHE A N 1
ATOM 2211 C CA . PHE A 1 271 ? 6.891 4.276 -15.558 1.00 97.06 271 PHE A CA 1
ATOM 2212 C C . PHE A 1 271 ? 7.931 5.356 -15.869 1.00 97.06 271 PHE A C 1
ATOM 2214 O O . PHE A 1 271 ? 7.575 6.405 -16.410 1.00 97.06 271 PHE A O 1
ATOM 2221 N N . SER A 1 272 ? 9.212 5.123 -15.563 1.00 97.56 272 SER A N 1
ATOM 2222 C CA . SER A 1 272 ? 10.277 6.070 -15.917 1.00 97.56 272 SER A CA 1
ATOM 2223 C C . SER A 1 272 ? 10.424 6.200 -17.432 1.00 97.56 272 SER A C 1
ATOM 2225 O O . SER A 1 272 ? 10.513 7.320 -17.934 1.00 97.56 272 SER A O 1
ATOM 2227 N N . ILE A 1 273 ? 10.401 5.078 -18.160 1.00 96.62 273 ILE A N 1
ATOM 2228 C CA . ILE A 1 273 ? 10.518 5.047 -19.624 1.00 96.62 273 ILE A CA 1
ATOM 2229 C C . ILE A 1 273 ? 9.223 5.528 -20.286 1.00 96.62 273 ILE A C 1
ATOM 2231 O O . ILE A 1 273 ? 9.283 6.390 -21.162 1.00 96.62 273 ILE A O 1
ATOM 2235 N N . CYS A 1 274 ? 8.059 5.043 -19.836 1.00 95.50 274 CYS A N 1
ATOM 2236 C CA . CYS A 1 274 ? 6.748 5.415 -20.379 1.00 95.50 274 CYS A CA 1
ATOM 2237 C C . CYS A 1 274 ? 6.514 6.938 -20.396 1.00 95.50 274 CYS A C 1
ATOM 2239 O O . CYS A 1 274 ? 5.810 7.446 -21.269 1.00 95.50 274 CYS A O 1
ATOM 2241 N N . TRP A 1 275 ? 7.090 7.679 -19.442 1.00 95.25 275 TRP A N 1
ATOM 2242 C CA . TRP A 1 275 ? 6.938 9.137 -19.330 1.00 95.25 275 TRP A CA 1
ATOM 2243 C C . TRP A 1 275 ? 8.220 9.940 -19.571 1.00 95.25 275 TRP A C 1
ATOM 2245 O O . TRP A 1 275 ? 8.294 11.105 -19.161 1.00 95.25 275 TRP A O 1
ATOM 2255 N N . ASP A 1 276 ? 9.222 9.326 -20.207 1.00 95.19 276 ASP A N 1
ATOM 2256 C CA . ASP A 1 276 ? 10.501 9.948 -20.578 1.00 95.19 276 ASP A CA 1
ATOM 2257 C C . ASP A 1 276 ? 11.169 10.714 -19.417 1.00 95.19 276 ASP A C 1
ATOM 2259 O O . ASP A 1 276 ? 11.586 11.873 -19.513 1.00 95.19 276 ASP A O 1
ATOM 2263 N N . ARG A 1 277 ? 11.235 10.081 -18.242 1.00 96.75 277 ARG A N 1
ATOM 2264 C CA . ARG A 1 277 ? 11.838 10.667 -17.040 1.00 96.75 277 ARG A CA 1
ATOM 2265 C C . ARG A 1 277 ? 13.349 10.480 -17.054 1.00 96.75 277 ARG A C 1
ATOM 2267 O O . ARG A 1 277 ? 13.878 9.693 -16.279 1.00 96.75 277 ARG A O 1
ATOM 2274 N N . LYS A 1 278 ? 14.049 11.238 -17.905 1.00 94.81 278 LYS A N 1
ATOM 2275 C CA . LYS A 1 278 ? 15.507 11.127 -18.148 1.00 94.81 278 LYS A CA 1
ATOM 2276 C C . LYS A 1 278 ? 16.346 10.923 -16.887 1.00 94.81 278 LYS A C 1
ATOM 2278 O O . LYS A 1 278 ? 17.055 9.936 -16.793 1.00 94.81 278 LYS A O 1
ATOM 2283 N N . LYS A 1 279 ? 16.170 11.771 -15.868 1.00 96.56 279 LYS A N 1
ATOM 2284 C CA . LYS A 1 279 ? 16.896 11.662 -14.587 1.00 96.56 279 LYS A CA 1
ATOM 2285 C C . LYS A 1 279 ? 16.679 10.318 -13.872 1.00 96.56 279 LYS A C 1
ATOM 2287 O O . LYS A 1 279 ? 17.573 9.826 -13.191 1.00 96.56 279 LYS A O 1
ATOM 2292 N N . LEU A 1 280 ? 15.472 9.762 -13.956 1.00 97.75 280 LEU A N 1
ATOM 2293 C CA . LEU A 1 280 ? 15.132 8.476 -13.343 1.00 97.75 280 LEU A CA 1
ATOM 2294 C C . LEU A 1 280 ? 15.651 7.310 -14.189 1.00 97.75 280 LEU A C 1
ATOM 2296 O O . LEU A 1 280 ? 16.185 6.360 -13.630 1.00 97.75 280 LEU A O 1
ATOM 2300 N N . ILE A 1 281 ? 15.534 7.417 -15.516 1.00 96.50 281 ILE A N 1
ATOM 2301 C CA . ILE A 1 281 ? 16.084 6.462 -16.489 1.00 96.50 281 ILE A CA 1
ATOM 2302 C C . ILE A 1 281 ? 17.600 6.341 -16.294 1.00 96.50 281 ILE A C 1
ATOM 2304 O O . ILE A 1 281 ? 18.082 5.237 -16.073 1.00 96.50 281 ILE A O 1
ATOM 2308 N N . GLU A 1 282 ? 18.317 7.468 -16.279 1.00 95.12 282 GLU A N 1
ATOM 2309 C CA . GLU A 1 282 ? 19.763 7.541 -16.025 1.00 95.12 282 GLU A CA 1
ATOM 2310 C C . GLU A 1 282 ? 20.119 6.886 -14.689 1.00 95.12 282 GLU A C 1
ATOM 2312 O O . GLU A 1 282 ? 20.998 6.040 -14.632 1.00 95.12 282 GLU A O 1
ATOM 2317 N N . TYR A 1 283 ? 19.388 7.192 -13.611 1.00 96.81 283 TYR A N 1
ATOM 2318 C CA . TYR A 1 283 ? 19.646 6.566 -12.314 1.00 96.81 283 TYR A CA 1
ATOM 2319 C C . TYR A 1 283 ? 19.463 5.041 -12.334 1.00 96.81 283 TYR A C 1
ATOM 2321 O O . TYR A 1 283 ? 20.280 4.319 -11.759 1.00 96.81 283 TYR A O 1
ATOM 2329 N N . LEU A 1 284 ? 18.390 4.547 -12.955 1.00 95.44 284 LEU A N 1
ATOM 2330 C CA . LEU A 1 284 ? 18.106 3.113 -13.043 1.00 95.44 284 LEU A CA 1
ATOM 2331 C C . LEU A 1 284 ? 19.160 2.388 -13.882 1.00 95.44 284 LEU A C 1
ATOM 2333 O O . LEU A 1 284 ? 19.619 1.325 -13.473 1.00 95.44 284 LEU A O 1
ATOM 2337 N N . GLU A 1 285 ? 19.557 2.975 -15.008 1.00 92.31 285 GLU A N 1
ATOM 2338 C CA . GLU A 1 285 ? 20.631 2.463 -15.854 1.00 92.31 285 GLU A CA 1
ATOM 2339 C C . GLU A 1 285 ? 21.962 2.455 -15.093 1.00 92.31 285 GLU A C 1
ATOM 2341 O O . GLU A 1 285 ? 22.642 1.436 -15.063 1.00 92.31 285 GLU A O 1
ATOM 2346 N N . ASP A 1 286 ? 22.280 3.545 -14.389 1.00 91.69 286 ASP A N 1
ATOM 2347 C CA . ASP A 1 286 ? 23.581 3.740 -13.755 1.00 91.69 286 ASP A CA 1
ATOM 2348 C C . ASP A 1 286 ? 23.801 2.912 -12.475 1.00 91.69 286 ASP A C 1
ATOM 2350 O O . ASP A 1 286 ? 24.920 2.863 -11.957 1.00 91.69 286 ASP A O 1
ATOM 2354 N N . ASN A 1 287 ? 22.749 2.311 -11.909 1.00 93.31 287 ASN A N 1
ATOM 2355 C CA . ASN A 1 287 ? 22.815 1.643 -10.602 1.00 93.31 287 ASN A CA 1
ATOM 2356 C C . ASN A 1 287 ? 22.371 0.170 -10.633 1.00 93.31 287 ASN A C 1
ATOM 2358 O O . ASN A 1 287 ? 22.601 -0.542 -9.655 1.00 93.31 287 ASN A O 1
ATOM 2362 N N . TYR A 1 288 ? 21.772 -0.312 -11.728 1.00 89.75 288 TYR A N 1
ATOM 2363 C CA . TYR A 1 288 ? 21.207 -1.664 -11.814 1.00 89.75 288 TYR A CA 1
ATOM 2364 C C . TYR A 1 288 ? 21.636 -2.385 -13.102 1.00 89.75 288 TYR A C 1
ATOM 2366 O O . TYR A 1 288 ? 20.911 -2.413 -14.090 1.00 89.75 288 TYR A O 1
ATOM 2374 N N . TYR A 1 289 ? 22.801 -3.041 -13.063 1.00 85.94 289 TYR A N 1
ATOM 2375 C CA . TYR A 1 289 ? 23.456 -3.616 -14.254 1.00 85.94 289 TYR A CA 1
ATOM 2376 C C . TYR A 1 289 ? 23.420 -5.141 -14.369 1.00 85.94 289 TYR A C 1
ATOM 2378 O O . TYR A 1 289 ? 24.078 -5.709 -15.241 1.00 85.94 289 TYR A O 1
ATOM 2386 N N . SER A 1 290 ? 22.724 -5.857 -13.480 1.00 89.56 290 SER A N 1
ATOM 2387 C CA . SER A 1 290 ? 22.674 -7.315 -13.643 1.00 89.56 290 SER A CA 1
ATOM 2388 C C . SER A 1 290 ? 21.948 -7.671 -14.944 1.00 89.56 290 SER A C 1
ATOM 2390 O O . SER A 1 290 ? 21.055 -6.941 -15.378 1.00 89.56 290 SER A O 1
ATOM 2392 N N . SER A 1 291 ? 22.287 -8.814 -15.547 1.00 87.88 291 SER A N 1
ATOM 2393 C CA . SER A 1 291 ? 21.685 -9.255 -16.816 1.00 87.88 291 SER A CA 1
ATOM 2394 C C . SER A 1 291 ? 20.154 -9.246 -16.785 1.00 87.88 291 SER A C 1
ATOM 2396 O O . SER A 1 291 ? 19.514 -8.877 -17.765 1.00 87.88 291 SER A O 1
ATOM 2398 N N . LYS A 1 292 ? 19.554 -9.577 -15.634 1.00 89.94 292 LYS A N 1
ATOM 2399 C CA . LYS A 1 292 ? 18.101 -9.520 -15.438 1.00 89.94 292 LYS A CA 1
ATOM 2400 C C . LYS A 1 292 ? 17.548 -8.092 -15.481 1.00 89.94 292 LYS A C 1
ATOM 2402 O O . LYS A 1 292 ? 16.512 -7.886 -16.103 1.00 89.94 292 LYS A O 1
ATOM 2407 N N . HIS A 1 293 ? 18.213 -7.135 -14.830 1.00 91.69 293 HIS A N 1
ATOM 2408 C CA . HIS A 1 293 ? 17.799 -5.727 -14.845 1.00 91.69 293 HIS A CA 1
ATOM 2409 C C . HIS A 1 293 ? 17.907 -5.158 -16.259 1.00 91.69 293 HIS A C 1
ATOM 2411 O O . HIS A 1 293 ? 16.934 -4.611 -16.766 1.00 91.69 293 HIS A O 1
ATOM 2417 N N . MET A 1 294 ? 19.044 -5.388 -16.921 1.00 90.62 294 MET A N 1
ATOM 2418 C CA . MET A 1 294 ? 19.293 -4.921 -18.286 1.00 90.62 294 MET A CA 1
ATOM 2419 C C . MET A 1 294 ? 18.287 -5.495 -19.288 1.00 90.62 294 MET A C 1
ATOM 2421 O O . MET A 1 294 ? 17.775 -4.746 -20.115 1.00 90.62 294 MET A O 1
ATOM 2425 N N . GLN A 1 295 ? 17.941 -6.785 -19.180 1.00 92.06 295 GLN A N 1
ATOM 2426 C CA . GLN A 1 295 ? 16.917 -7.396 -20.032 1.00 92.06 295 GLN A CA 1
ATOM 2427 C C . GLN A 1 295 ? 15.548 -6.732 -19.843 1.00 92.06 295 GLN A C 1
ATOM 2429 O O . GLN A 1 295 ? 14.918 -6.350 -20.821 1.00 92.06 295 GLN A O 1
ATOM 2434 N N . ILE A 1 296 ? 15.105 -6.546 -18.595 1.00 92.25 296 ILE A N 1
ATOM 2435 C CA . ILE A 1 296 ? 13.823 -5.886 -18.300 1.00 92.25 296 ILE A CA 1
ATOM 2436 C C . ILE A 1 296 ? 13.823 -4.454 -18.843 1.00 92.25 296 ILE A C 1
ATOM 2438 O O . ILE A 1 296 ? 12.863 -4.022 -19.475 1.00 92.25 296 ILE A O 1
ATOM 2442 N N . PHE A 1 297 ? 14.908 -3.718 -18.615 1.00 93.56 297 PHE A N 1
ATOM 2443 C CA . PHE A 1 297 ? 15.053 -2.338 -19.061 1.00 93.56 297 PHE A CA 1
ATOM 2444 C C . PHE A 1 297 ? 15.022 -2.229 -20.594 1.00 93.56 297 PHE A C 1
ATOM 2446 O O . PHE A 1 297 ? 14.339 -1.362 -21.144 1.00 93.56 297 PHE A O 1
ATOM 2453 N N . PHE A 1 298 ? 15.693 -3.155 -21.286 1.00 93.31 298 PHE A N 1
ATOM 2454 C CA . PHE A 1 298 ? 15.646 -3.285 -22.739 1.00 93.31 298 PHE A CA 1
ATOM 2455 C C . PHE A 1 298 ? 14.229 -3.591 -23.236 1.00 93.31 298 PHE A C 1
ATOM 2457 O O . PHE A 1 298 ? 13.717 -2.856 -24.079 1.00 93.31 298 PHE A O 1
ATOM 2464 N N . ASP A 1 299 ? 13.569 -4.607 -22.682 1.00 94.75 299 ASP A N 1
ATOM 2465 C CA . ASP A 1 299 ? 12.225 -5.026 -23.091 1.00 94.75 299 ASP A CA 1
ATOM 2466 C C . ASP A 1 299 ? 11.207 -3.887 -22.962 1.00 94.75 299 ASP A C 1
ATOM 2468 O O . ASP A 1 299 ? 10.450 -3.614 -23.893 1.00 94.75 299 ASP A O 1
ATOM 2472 N N . ILE A 1 300 ? 11.250 -3.145 -21.852 1.00 95.31 300 ILE A N 1
ATOM 2473 C CA . ILE A 1 300 ? 10.406 -1.962 -21.633 1.00 95.31 300 ILE A CA 1
ATOM 2474 C C . ILE A 1 300 ? 10.712 -0.869 -22.667 1.00 95.31 300 ILE A C 1
ATOM 2476 O O . ILE A 1 300 ? 9.796 -0.231 -23.193 1.00 95.31 300 ILE A O 1
ATOM 2480 N N . SER A 1 301 ? 11.993 -0.637 -22.977 1.00 94.44 301 SER A N 1
ATOM 2481 C CA . SER A 1 301 ? 12.389 0.357 -23.982 1.00 94.44 301 SER A CA 1
ATOM 2482 C C . SER A 1 301 ? 11.866 0.007 -25.379 1.00 94.44 301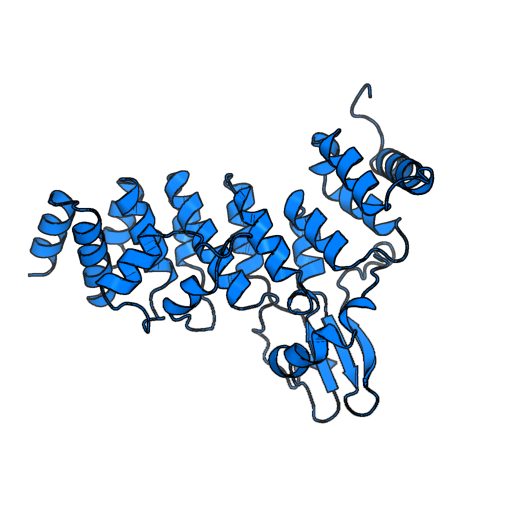 SER A C 1
ATOM 2484 O O . SER A 1 301 ? 11.419 0.901 -26.100 1.00 94.44 301 SER A O 1
ATOM 2486 N N . VAL A 1 302 ? 11.852 -1.282 -25.737 1.00 94.69 302 VAL A N 1
ATOM 2487 C CA . VAL A 1 302 ? 11.299 -1.781 -27.003 1.00 94.69 302 VAL A CA 1
ATOM 2488 C C . VAL A 1 302 ? 9.777 -1.660 -27.011 1.00 94.69 302 VAL A C 1
ATOM 2490 O O . VAL A 1 302 ? 9.229 -1.117 -27.971 1.00 94.69 302 VAL A O 1
ATOM 2493 N N . PHE A 1 303 ? 9.102 -2.072 -25.934 1.00 95.50 303 PHE A N 1
ATOM 2494 C CA . PHE A 1 303 ? 7.645 -1.981 -25.795 1.00 95.50 303 PHE A CA 1
ATOM 2495 C C . PHE A 1 303 ? 7.136 -0.544 -25.996 1.00 95.50 303 PHE A C 1
ATOM 2497 O O . PHE A 1 303 ? 6.183 -0.302 -26.739 1.00 95.50 303 PHE A O 1
ATOM 2504 N N . HIS A 1 304 ? 7.829 0.440 -25.416 1.00 94.62 304 HIS A N 1
ATOM 2505 C CA . HIS A 1 304 ? 7.512 1.862 -25.590 1.00 94.62 304 HIS A CA 1
ATOM 2506 C C . HIS A 1 304 ? 8.148 2.511 -26.831 1.00 94.62 304 HIS A C 1
ATOM 2508 O O . HIS A 1 304 ? 8.031 3.725 -27.008 1.00 94.62 304 HIS A O 1
ATOM 2514 N N . LYS A 1 305 ? 8.794 1.732 -27.709 1.00 92.19 305 LYS A N 1
ATOM 2515 C CA . LYS A 1 305 ? 9.427 2.195 -28.959 1.00 92.19 305 LYS A CA 1
ATOM 2516 C C . LYS A 1 305 ? 10.466 3.308 -28.751 1.00 92.19 305 LYS A C 1
ATOM 2518 O O . LYS A 1 305 ? 10.634 4.183 -29.601 1.00 92.19 305 LYS A O 1
ATOM 2523 N N . ASN A 1 306 ? 11.190 3.281 -27.634 1.00 86.94 306 ASN A N 1
ATOM 2524 C CA . ASN A 1 306 ? 12.282 4.212 -27.358 1.00 86.94 306 ASN A CA 1
ATOM 2525 C C . ASN A 1 306 ? 13.581 3.713 -28.012 1.00 86.94 306 ASN A C 1
ATOM 2527 O O . ASN A 1 306 ? 14.471 3.163 -27.358 1.00 86.94 306 ASN A O 1
ATOM 2531 N N . GLU A 1 307 ? 13.682 3.893 -29.333 1.00 81.56 307 GLU A N 1
ATOM 2532 C CA . GLU A 1 307 ? 14.795 3.369 -30.132 1.00 81.56 307 GLU A CA 1
ATOM 2533 C C . GLU A 1 307 ? 16.168 3.843 -29.640 1.00 81.56 307 GLU A C 1
ATOM 2535 O O . GLU A 1 307 ? 17.096 3.039 -29.562 1.00 81.56 307 GLU A O 1
ATOM 2540 N N . SER A 1 308 ? 16.309 5.119 -29.269 1.00 82.50 308 SER A N 1
ATOM 2541 C CA . SER A 1 308 ? 17.578 5.655 -28.760 1.00 82.50 308 SER A CA 1
ATOM 2542 C C . SER A 1 308 ? 18.044 4.929 -27.504 1.00 82.50 308 SER A C 1
ATOM 2544 O O . SER A 1 308 ? 19.212 4.556 -27.407 1.00 82.50 308 SER A O 1
ATOM 2546 N N . LEU A 1 309 ? 17.125 4.690 -26.566 1.00 83.44 309 LEU A N 1
ATOM 2547 C CA . LEU A 1 309 ? 17.437 4.007 -25.319 1.00 83.44 309 LEU A CA 1
ATOM 2548 C C . LEU A 1 309 ? 17.763 2.531 -25.582 1.00 83.44 309 LEU A C 1
ATOM 2550 O O . LEU A 1 309 ? 18.786 2.041 -25.113 1.00 83.44 309 LEU A O 1
ATOM 2554 N N . SER A 1 310 ? 16.966 1.855 -26.414 1.00 80.56 310 SER A N 1
ATOM 2555 C CA . SER A 1 310 ? 17.193 0.446 -26.767 1.00 80.56 310 SER A CA 1
ATOM 2556 C C . SER A 1 310 ? 18.556 0.207 -27.435 1.00 80.56 310 SER A C 1
ATOM 2558 O O . SER A 1 310 ? 19.257 -0.740 -27.079 1.00 80.56 310 SER A O 1
ATOM 2560 N N . ARG A 1 311 ? 18.986 1.096 -28.349 1.00 79.44 311 ARG A N 1
ATOM 2561 C CA . ARG A 1 311 ? 20.298 1.015 -29.014 1.00 79.44 311 ARG A CA 1
ATOM 2562 C C . ARG A 1 311 ? 21.444 1.228 -28.028 1.00 79.44 311 ARG A C 1
ATOM 2564 O O . ARG A 1 311 ? 22.421 0.482 -28.075 1.00 79.44 311 ARG A O 1
ATOM 2571 N N . ASN A 1 312 ? 21.308 2.200 -27.124 1.00 80.06 312 ASN A N 1
ATOM 2572 C CA . ASN A 1 312 ? 22.304 2.455 -26.083 1.00 80.06 312 ASN A CA 1
ATOM 2573 C C . ASN A 1 312 ? 22.473 1.234 -25.167 1.00 80.06 312 ASN A C 1
ATOM 2575 O O . ASN A 1 312 ? 23.599 0.791 -24.945 1.00 80.06 312 ASN A O 1
ATOM 2579 N N . ILE A 1 313 ? 21.370 0.638 -24.704 1.00 80.12 313 ILE A N 1
ATOM 2580 C CA . ILE A 1 313 ? 21.397 -0.560 -23.852 1.00 80.12 313 ILE A CA 1
ATOM 2581 C C . ILE A 1 313 ? 22.035 -1.741 -24.589 1.00 80.12 313 ILE A C 1
ATOM 2583 O O . ILE A 1 313 ? 22.924 -2.396 -24.042 1.00 80.12 313 ILE A O 1
ATOM 2587 N N . PHE A 1 314 ? 21.631 -1.991 -25.840 1.00 73.81 314 PHE A N 1
ATOM 2588 C CA . PHE A 1 314 ? 22.184 -3.074 -26.654 1.00 73.81 314 PHE A CA 1
ATOM 2589 C C . PHE A 1 314 ? 23.708 -2.949 -26.791 1.00 73.81 314 PHE A C 1
ATOM 2591 O O . PHE A 1 314 ? 24.420 -3.914 -26.542 1.00 73.81 314 PHE A O 1
ATOM 2598 N N . SER A 1 315 ? 24.212 -1.741 -27.072 1.00 74.00 315 SER A N 1
ATOM 2599 C CA . SER A 1 315 ? 25.654 -1.480 -27.203 1.00 74.00 315 SER A CA 1
ATOM 2600 C C . SER A 1 315 ? 26.461 -1.658 -25.911 1.00 74.00 315 SER A C 1
ATOM 2602 O O . SER A 1 315 ? 27.657 -1.918 -25.974 1.00 74.00 315 SER A O 1
ATOM 2604 N N . LYS A 1 316 ? 25.825 -1.520 -24.740 1.00 69.25 316 LYS A N 1
ATOM 2605 C CA . LYS A 1 316 ? 26.454 -1.739 -23.424 1.00 69.25 316 LYS A CA 1
ATOM 2606 C C . LYS A 1 316 ? 26.434 -3.206 -22.985 1.00 69.25 316 LYS A C 1
ATOM 2608 O O . LYS A 1 316 ? 27.130 -3.565 -22.041 1.00 69.25 316 LYS A O 1
ATOM 2613 N N . SER A 1 317 ? 25.598 -4.024 -23.624 1.00 60.09 317 SER A N 1
ATOM 2614 C CA . SER A 1 317 ? 25.362 -5.429 -23.265 1.00 60.09 317 SER A CA 1
ATOM 2615 C C . SER A 1 317 ? 26.178 -6.413 -24.116 1.00 60.09 317 SER A C 1
ATOM 2617 O O . SER A 1 317 ? 26.224 -7.599 -23.791 1.00 60.09 317 SER A O 1
ATOM 2619 N N . SER A 1 318 ? 26.772 -5.923 -25.209 1.00 53.78 318 SER A N 1
ATOM 2620 C CA . SER A 1 318 ? 27.647 -6.630 -26.156 1.00 53.78 318 SER A CA 1
ATOM 2621 C C . SER A 1 318 ? 29.121 -6.457 -25.813 1.00 53.78 318 SER A C 1
ATOM 2623 O O . SER A 1 318 ? 29.857 -7.465 -25.854 1.00 53.78 318 SER A O 1
#

Foldseek 3Di:
DDDDPDDLLRLLVVLLCQLVVDPPDHSLVSNCVVCVVPVVQLLPLSSLQSNQQSDAQAELLSQLLSCLLSVVLVSNLQSLQWKFKAFPVVRDTPDTPGPQPPPPRDRNHHLPVLPDPVFVVVCVVAWADQDPGMTMHQSCSTDCSLVVSLQSLVPQADPSSLVSLLSLLQRAHDDDPVRPPRPDRGHHSHDPLSNLSSLLSSLQNCLVVLPPVSLVSSQPRDDVDFDFPLSQQVSAHPVSHRPDPLVVVLCVVVVSRGGGPQSSLLSNLLNNLLPVSVVSNCVQVVPPDDPVSLVSNLSSCVSSVVVVSNVVSVVVVD

Secondary structure (DSSP, 8-state):
---S-S-HHHHHHHHHHHHHH--SS-HHHHHHHHHHHTHHHHT-HHHHHHHHHHSTTEEHHHHHHHHHHTT-HHHHHHHHT-EEEEETTTTEEEEEE-S--STT----EE-GGGGSGGGHHHHHHH-EE-SSSEEEEESTTSTTHHHHHHHHGGG--SHHHHHHHHHHHH-B----HHHHTTS-S--BSS-HHHHHHHHHHHHHHHHHTT-HHHHHHHHT---SS---GGGGGG-B-TTS-BS-HHHHHHHHHTT-TT--SSHHHHHHHHHHHHTT-HHHHHHHHHH--SHHHHHHHHHHHHHTT-HHHHHHHHHHH-